Protein AF-A0A1M3LMG7-F1 (afdb_monomer)

Foldseek 3Di:
DLLLLLLLLVLCVVLQFFDPLLSVLSNVQSVQVVVVPPDQKDWDFADPVSWGKTDWFADPVRFTKIKTKGWTWIAHNVDDQAQRTPWTWIKIFIAGPVRHTDWMKIWTAFDDDDPDTHWFFRTWIWIFDDDVPPNVPGDPDDIDTHHDFGFDPLVVSLVCCVPGVVPSNVVLVPDPSSVVSVVVRCCSTVVNVVVQQVVQVVDPPDHSRVSRTSRNSVPTD

pLDDT: mean 93.98, std 6.61, range [48.94, 98.81]

Structure (mmCIF, N/CA/C/O backbone):
data_AF-A0A1M3LMG7-F1
#
_entry.id   AF-A0A1M3LMG7-F1
#
loop_
_atom_site.group_PDB
_atom_site.id
_atom_site.type_symbol
_atom_site.label_atom_id
_atom_site.label_alt_id
_atom_site.label_comp_id
_atom_site.label_asym_id
_atom_site.label_entity_id
_atom_site.label_seq_id
_atom_site.pdbx_PDB_ins_code
_atom_site.Cartn_x
_atom_site.Cartn_y
_atom_site.Cartn_z
_atom_site.occupancy
_atom_site.B_iso_or_equiv
_atom_site.auth_seq_id
_atom_site.auth_comp_id
_atom_site.auth_asym_id
_atom_site.auth_atom_id
_atom_site.pdbx_PDB_model_num
ATOM 1 N N . MET A 1 1 ? -12.300 -9.176 -3.317 1.00 94.94 1 MET A N 1
ATOM 2 C CA . MET A 1 1 ? -10.912 -8.677 -3.362 1.00 94.94 1 MET A CA 1
ATOM 3 C C . MET A 1 1 ? -10.186 -9.084 -4.645 1.00 94.94 1 MET A C 1
ATOM 5 O O . MET A 1 1 ? -9.777 -8.190 -5.365 1.00 94.94 1 MET A O 1
ATOM 9 N N . ALA A 1 2 ? -10.124 -10.374 -5.015 1.00 97.44 2 ALA A N 1
ATOM 10 C CA . ALA A 1 2 ? -9.487 -10.851 -6.260 1.00 97.44 2 ALA A CA 1
ATOM 11 C C . ALA A 1 2 ? -9.763 -9.987 -7.510 1.00 97.44 2 ALA A C 1
ATOM 13 O O . ALA A 1 2 ? -8.839 -9.555 -8.190 1.00 97.44 2 ALA A O 1
ATOM 14 N N . ASN A 1 3 ? -11.036 -9.678 -7.791 1.00 98.12 3 ASN A N 1
ATOM 15 C CA . ASN A 1 3 ? -11.397 -8.838 -8.937 1.00 98.12 3 ASN A CA 1
ATOM 16 C C . ASN A 1 3 ? -10.818 -7.414 -8.861 1.00 98.12 3 ASN A C 1
ATOM 18 O O . ASN A 1 3 ? -10.383 -6.890 -9.878 1.00 98.12 3 ASN A O 1
ATOM 22 N N . ALA A 1 4 ? -10.779 -6.804 -7.673 1.00 98.44 4 ALA A N 1
ATOM 23 C CA . ALA A 1 4 ? -10.200 -5.473 -7.494 1.00 98.44 4 ALA A CA 1
ATOM 24 C C . ALA A 1 4 ? -8.697 -5.478 -7.809 1.00 98.44 4 ALA A C 1
ATOM 26 O O . ALA A 1 4 ? -8.240 -4.628 -8.566 1.00 98.44 4 ALA A O 1
ATOM 27 N N . ILE A 1 5 ? -7.962 -6.499 -7.347 1.00 98.56 5 ILE A N 1
ATOM 28 C CA . ILE A 1 5 ? -6.540 -6.684 -7.684 1.00 98.56 5 ILE A CA 1
ATOM 29 C C . ILE A 1 5 ? -6.350 -6.842 -9.200 1.00 98.56 5 ILE A C 1
ATOM 31 O O . ILE A 1 5 ? -5.447 -6.238 -9.773 1.00 98.56 5 ILE A O 1
ATOM 35 N N . ARG A 1 6 ? -7.213 -7.602 -9.892 1.00 98.75 6 ARG A N 1
ATOM 36 C CA . ARG A 1 6 ? -7.136 -7.739 -11.363 1.00 98.75 6 ARG A CA 1
ATOM 37 C C . ARG A 1 6 ? -7.383 -6.434 -12.102 1.00 98.75 6 ARG A C 1
ATOM 39 O O . ARG A 1 6 ? -6.692 -6.150 -13.072 1.00 98.75 6 ARG A O 1
ATOM 46 N N . VAL A 1 7 ? -8.376 -5.665 -11.663 1.00 98.81 7 VAL A N 1
ATOM 47 C CA . VAL A 1 7 ? -8.674 -4.360 -12.259 1.00 98.81 7 VAL A CA 1
ATOM 48 C C . VAL A 1 7 ? -7.478 -3.432 -12.078 1.00 98.81 7 VAL A C 1
ATOM 50 O O . VAL A 1 7 ? -6.979 -2.902 -13.062 1.00 98.81 7 VAL A O 1
ATOM 53 N N . VAL A 1 8 ? -6.972 -3.301 -10.851 1.00 98.75 8 VAL A N 1
ATOM 54 C CA . VAL A 1 8 ? -5.836 -2.426 -10.529 1.00 98.75 8 VAL A CA 1
ATOM 55 C C . VAL A 1 8 ? -4.582 -2.859 -11.278 1.00 98.75 8 VAL A C 1
ATOM 57 O O . VAL A 1 8 ? -3.997 -2.045 -11.978 1.00 98.75 8 VAL A O 1
ATOM 60 N N . SER A 1 9 ? -4.208 -4.139 -11.226 1.00 98.69 9 SER A N 1
ATOM 61 C CA . SER A 1 9 ? -3.033 -4.656 -11.947 1.00 98.69 9 SER A CA 1
ATOM 62 C C . SER A 1 9 ? -3.110 -4.403 -13.451 1.00 98.69 9 SER A C 1
ATOM 64 O O . SER A 1 9 ? -2.133 -3.941 -14.034 1.00 98.69 9 SER A O 1
ATOM 66 N N . ARG A 1 10 ? -4.271 -4.629 -14.080 1.00 98.81 10 ARG A N 1
ATOM 67 C CA . ARG A 1 10 ? -4.463 -4.323 -15.502 1.00 98.81 10 ARG A CA 1
ATOM 68 C C . ARG A 1 10 ? -4.327 -2.832 -15.781 1.00 98.81 10 ARG A C 1
ATOM 70 O O . ARG A 1 10 ? -3.608 -2.469 -16.695 1.00 98.81 10 ARG A O 1
ATOM 77 N N . LYS A 1 11 ? -4.962 -1.972 -14.981 1.00 98.75 11 LYS A N 1
ATOM 78 C CA . LYS A 1 11 ? -4.879 -0.514 -15.155 1.00 98.75 11 LYS A CA 1
ATOM 79 C C . LYS A 1 11 ? -3.456 0.011 -14.981 1.00 98.75 11 LYS A C 1
ATOM 81 O O . LYS A 1 11 ? -3.035 0.863 -15.753 1.00 98.75 11 LYS A O 1
ATOM 86 N N . LEU A 1 12 ? -2.714 -0.516 -14.009 1.00 98.81 12 LEU A N 1
ATOM 87 C CA . LEU A 1 12 ? -1.303 -0.189 -13.818 1.00 98.81 12 LEU A CA 1
ATOM 88 C C . LEU A 1 12 ? -0.459 -0.632 -15.021 1.00 98.81 12 LEU A C 1
ATOM 90 O O . LEU A 1 12 ? 0.397 0.130 -15.454 1.00 98.81 12 LEU A O 1
ATOM 94 N N . LEU A 1 13 ? -0.698 -1.826 -15.575 1.00 98.75 13 LEU A N 1
ATOM 95 C CA . LEU A 1 13 ? 0.009 -2.305 -16.768 1.00 98.75 13 LEU A CA 1
ATOM 96 C C . LEU A 1 13 ? -0.347 -1.476 -18.014 1.00 98.75 13 LEU A C 1
ATOM 98 O O . LEU A 1 13 ? 0.549 -1.047 -18.732 1.00 98.75 13 LEU A O 1
ATOM 102 N N . ASP A 1 14 ? -1.635 -1.206 -18.244 1.00 98.56 14 ASP A N 1
ATOM 103 C CA . ASP A 1 14 ? -2.134 -0.427 -19.388 1.00 98.56 14 ASP A CA 1
ATOM 104 C C . ASP A 1 14 ? -1.577 1.010 -19.393 1.00 98.56 14 ASP A C 1
ATOM 106 O O . ASP A 1 14 ? -1.401 1.608 -20.453 1.00 98.56 14 ASP A O 1
ATOM 110 N N . LYS A 1 15 ? -1.306 1.571 -18.206 1.00 98.50 15 LYS A N 1
ATOM 111 C CA . LYS A 1 15 ? -0.673 2.886 -18.012 1.00 98.50 15 LYS A CA 1
ATOM 112 C C . LYS A 1 15 ? 0.855 2.835 -17.945 1.00 98.50 15 LYS A C 1
ATOM 114 O O . LYS A 1 15 ? 1.468 3.860 -17.669 1.00 98.50 15 LYS A O 1
ATOM 119 N N . ASP A 1 16 ? 1.451 1.668 -18.178 1.00 98.44 16 ASP A N 1
ATOM 120 C CA . ASP A 1 16 ? 2.890 1.424 -18.082 1.00 98.44 16 ASP A CA 1
ATOM 121 C C . ASP A 1 16 ? 3.491 1.868 -16.735 1.00 98.44 16 ASP A C 1
ATOM 123 O O . ASP A 1 16 ? 4.527 2.516 -16.679 1.00 98.44 16 ASP A O 1
ATOM 127 N N . LEU A 1 17 ? 2.821 1.552 -15.621 1.00 98.69 17 LEU A N 1
ATOM 128 C CA . LEU A 1 17 ? 3.277 1.888 -14.261 1.00 98.69 17 LEU A CA 1
ATOM 129 C C . LEU A 1 17 ? 3.951 0.719 -13.547 1.00 98.69 17 LEU A C 1
ATOM 131 O O . LEU A 1 17 ? 4.706 0.927 -12.600 1.00 98.69 17 LEU A O 1
ATOM 135 N N . ILE A 1 18 ? 3.694 -0.508 -13.994 1.00 98.75 18 ILE A N 1
ATOM 136 C CA . ILE A 1 18 ? 4.314 -1.727 -13.470 1.00 98.75 18 ILE A CA 1
ATOM 137 C C . ILE A 1 18 ? 4.963 -2.531 -14.585 1.00 98.75 18 ILE A C 1
ATOM 139 O O . ILE A 1 18 ? 4.592 -2.415 -15.753 1.00 98.75 18 ILE A O 1
ATOM 143 N N . SER A 1 19 ? 5.945 -3.354 -14.223 1.00 98.50 19 SER A N 1
ATOM 144 C CA . SER A 1 19 ? 6.542 -4.295 -15.163 1.00 98.50 19 SER A CA 1
ATOM 145 C C . SER A 1 19 ? 5.606 -5.477 -15.448 1.00 98.50 19 SER A C 1
ATOM 147 O O . SER A 1 19 ? 4.627 -5.714 -14.732 1.00 98.50 19 SER A O 1
ATOM 149 N N . GLN A 1 20 ? 5.923 -6.256 -16.485 1.00 98.38 20 GLN A N 1
ATOM 150 C CA . GLN A 1 20 ? 5.182 -7.481 -16.787 1.00 98.38 20 GLN A CA 1
ATOM 151 C C . GLN A 1 20 ? 5.277 -8.487 -15.631 1.00 98.38 20 GLN A C 1
ATOM 153 O O . GLN A 1 20 ? 4.293 -9.157 -15.321 1.00 98.38 20 GLN A O 1
ATOM 158 N N . GLU A 1 21 ? 6.434 -8.569 -14.970 1.00 98.06 21 GLU A N 1
ATOM 159 C CA . GLU A 1 21 ? 6.628 -9.391 -13.774 1.00 98.06 21 GLU A CA 1
ATOM 160 C C . GLU A 1 21 ? 5.711 -8.923 -12.639 1.00 98.06 21 GLU A C 1
ATOM 162 O O . GLU A 1 21 ? 4.936 -9.727 -12.128 1.00 98.06 21 GLU A O 1
ATOM 167 N N . GLY A 1 22 ? 5.694 -7.619 -12.329 1.00 98.38 22 GLY A N 1
ATOM 168 C CA . GLY A 1 22 ? 4.820 -7.068 -11.289 1.00 98.38 22 GLY A CA 1
ATOM 169 C C . GLY A 1 22 ? 3.329 -7.300 -11.566 1.00 98.38 22 GLY A C 1
ATOM 170 O O . GLY A 1 22 ? 2.561 -7.610 -10.652 1.00 98.38 22 GLY A O 1
ATOM 171 N N . TYR A 1 23 ? 2.909 -7.225 -12.832 1.00 98.69 23 TYR A N 1
ATOM 172 C CA . TYR A 1 23 ? 1.552 -7.595 -13.241 1.00 98.69 23 TYR A CA 1
ATOM 173 C C . TYR A 1 23 ? 1.255 -9.080 -12.991 1.00 98.69 23 TYR A C 1
ATOM 175 O O . TYR A 1 23 ? 0.207 -9.418 -12.434 1.00 98.69 23 TYR A O 1
ATOM 183 N N . CYS A 1 24 ? 2.174 -9.971 -13.371 1.00 98.56 24 CYS A N 1
ATOM 184 C CA . CYS A 1 24 ? 2.038 -11.411 -13.160 1.00 98.56 24 CYS A CA 1
ATOM 185 C C . CYS A 1 24 ? 1.946 -11.774 -11.670 1.00 98.56 24 CYS A C 1
ATOM 187 O O . CYS A 1 24 ? 1.082 -12.578 -11.312 1.00 98.56 24 CYS A O 1
ATOM 189 N N . THR A 1 25 ? 2.751 -11.148 -10.806 1.00 98.62 25 THR A N 1
ATOM 190 C CA . THR A 1 25 ? 2.669 -11.287 -9.343 1.00 98.62 25 THR A CA 1
ATOM 191 C C . THR A 1 25 ? 1.262 -10.959 -8.841 1.00 98.62 25 THR A C 1
ATOM 193 O O . THR A 1 25 ? 0.610 -11.792 -8.207 1.00 98.62 25 THR A O 1
ATOM 196 N N . LEU A 1 26 ? 0.727 -9.782 -9.193 1.00 98.56 26 LEU A N 1
ATOM 197 C CA . LEU A 1 26 ? -0.618 -9.369 -8.774 1.00 98.56 26 LEU A CA 1
ATOM 198 C C . LEU A 1 26 ? -1.710 -10.316 -9.294 1.00 98.56 26 LEU A C 1
ATOM 200 O O . LEU A 1 26 ? -2.659 -10.638 -8.573 1.00 98.56 26 LEU A O 1
ATOM 204 N N . LEU A 1 27 ? -1.592 -10.792 -10.538 1.00 98.44 27 LEU A N 1
ATOM 205 C CA . LEU A 1 27 ? -2.535 -11.762 -11.094 1.00 98.44 27 LEU A CA 1
ATOM 206 C C . LEU A 1 27 ? -2.487 -13.109 -10.376 1.00 98.44 27 LEU A C 1
ATOM 208 O O . LEU A 1 27 ? -3.540 -13.727 -10.191 1.00 98.44 27 LEU A O 1
ATOM 212 N N . ARG A 1 28 ? -1.297 -13.573 -9.986 1.00 98.25 28 ARG A N 1
ATOM 213 C CA . ARG A 1 28 ? -1.127 -14.819 -9.238 1.00 98.25 28 ARG A CA 1
ATOM 214 C C . ARG A 1 28 ? -1.829 -14.728 -7.888 1.00 98.25 28 ARG A C 1
ATOM 216 O O . ARG A 1 28 ? -2.627 -15.609 -7.566 1.00 98.25 28 ARG A O 1
ATOM 223 N N . GLU A 1 29 ? -1.626 -13.630 -7.167 1.00 98.00 29 GLU A N 1
ATOM 224 C CA . GLU A 1 29 ? -2.297 -13.363 -5.894 1.00 98.00 29 GLU A CA 1
ATOM 225 C C . GLU A 1 29 ? -3.821 -13.258 -6.060 1.00 98.00 29 GLU A C 1
ATOM 227 O O . GLU A 1 29 ? -4.586 -13.890 -5.326 1.00 98.00 29 GLU A O 1
ATOM 232 N N . ALA A 1 30 ? -4.298 -12.566 -7.099 1.00 98.19 30 ALA A N 1
ATOM 233 C CA . ALA A 1 30 ? -5.723 -12.535 -7.424 1.00 98.19 30 ALA A CA 1
ATOM 234 C C . ALA A 1 30 ? -6.288 -13.933 -7.745 1.00 98.19 30 ALA A C 1
ATOM 236 O O . ALA A 1 30 ? -7.411 -14.258 -7.354 1.00 98.19 30 ALA A O 1
ATOM 237 N N . GLY A 1 31 ? -5.521 -14.771 -8.449 1.00 97.94 31 GLY A N 1
ATOM 238 C CA . GLY A 1 31 ? -5.870 -16.160 -8.743 1.00 97.94 31 GLY A CA 1
ATOM 239 C C . GLY A 1 31 ? -5.929 -17.035 -7.491 1.00 97.94 31 GLY A C 1
ATOM 240 O O . GLY A 1 31 ? -6.848 -17.843 -7.362 1.00 97.94 31 GLY A O 1
ATOM 241 N N . SER A 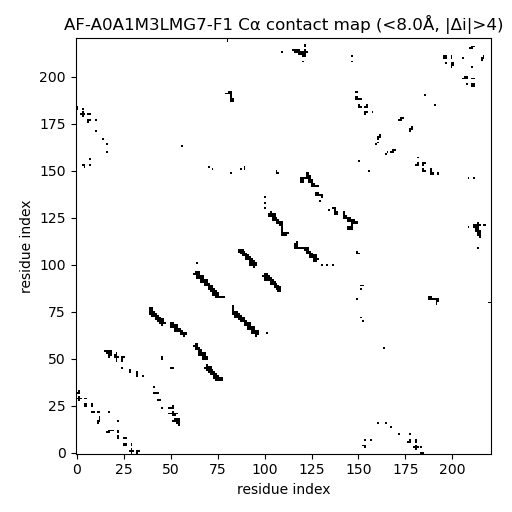1 32 ? -4.998 -16.848 -6.553 1.00 96.44 32 SER A N 1
ATOM 242 C CA . SER A 1 32 ? -5.000 -17.513 -5.245 1.00 96.44 32 SER A CA 1
ATOM 243 C C . SER A 1 32 ? -6.265 -17.177 -4.450 1.00 96.44 32 SER A C 1
ATOM 245 O O . SER A 1 32 ? -6.956 -18.078 -3.973 1.00 96.44 32 SER A O 1
ATOM 247 N N . LEU A 1 33 ? -6.642 -15.894 -4.401 1.00 96.44 33 LEU A N 1
ATOM 248 C CA . LEU A 1 33 ? -7.866 -15.446 -3.732 1.00 96.44 33 LEU A CA 1
ATOM 249 C C . LEU A 1 33 ? -9.146 -16.003 -4.367 1.00 96.44 33 LEU A C 1
ATOM 251 O O . LEU A 1 33 ? -10.097 -16.312 -3.654 1.00 96.44 33 LEU A O 1
ATOM 255 N N . ASP A 1 34 ? -9.202 -16.141 -5.692 1.00 96.50 34 ASP A N 1
ATOM 256 C CA . ASP A 1 34 ? -10.390 -16.685 -6.363 1.00 96.50 34 ASP A CA 1
ATOM 257 C C . ASP A 1 34 ? -10.629 -18.165 -6.049 1.00 96.50 34 ASP A C 1
ATOM 259 O O . ASP A 1 34 ? -11.783 -18.586 -5.960 1.00 96.50 34 ASP A O 1
ATOM 263 N N . LYS A 1 35 ? -9.563 -18.945 -5.824 1.00 94.81 35 LYS A N 1
ATOM 264 C CA . LYS A 1 35 ? -9.677 -20.345 -5.372 1.00 94.81 35 LYS A CA 1
ATOM 265 C C . LYS A 1 35 ? -10.323 -20.463 -3.989 1.00 94.81 35 LYS A C 1
ATOM 267 O O . LYS A 1 35 ? -10.822 -21.528 -3.654 1.00 94.81 35 LYS A O 1
ATOM 272 N N . ARG A 1 36 ? -10.333 -19.369 -3.223 1.00 93.31 36 ARG A N 1
ATOM 273 C CA . ARG A 1 36 ? -10.903 -19.242 -1.874 1.00 93.31 36 ARG A CA 1
ATOM 274 C C . ARG A 1 36 ? -12.164 -18.377 -1.857 1.00 93.31 36 ARG A C 1
ATOM 276 O O . ARG A 1 36 ? -12.504 -17.744 -0.857 1.00 93.31 36 ARG A O 1
ATOM 283 N N . ARG A 1 37 ? -12.857 -18.269 -2.996 1.00 90.75 37 ARG A N 1
ATOM 284 C CA . ARG A 1 37 ? -14.067 -17.448 -3.113 1.00 90.75 37 ARG A CA 1
ATOM 285 C C . ARG A 1 37 ? -15.121 -17.911 -2.102 1.00 90.75 37 ARG A C 1
ATOM 287 O O . ARG A 1 37 ? -15.548 -19.057 -2.126 1.00 90.75 37 ARG A O 1
ATOM 294 N N . GLY A 1 38 ? -15.591 -16.973 -1.282 1.00 89.44 38 GLY A N 1
ATOM 295 C CA . GLY A 1 38 ? -16.608 -17.217 -0.256 1.00 89.44 38 GLY A CA 1
ATOM 296 C C . GLY A 1 38 ? -16.034 -17.463 1.139 1.00 89.44 38 GLY A C 1
ATOM 297 O O . GLY A 1 38 ? -16.786 -17.404 2.107 1.00 89.44 38 GLY A O 1
ATOM 298 N N . GLU A 1 39 ? -14.721 -17.668 1.268 1.00 93.06 39 GLU A N 1
ATOM 299 C CA . GLU A 1 39 ? -14.072 -17.739 2.575 1.00 93.06 39 GLU A CA 1
ATOM 300 C C . GLU A 1 39 ? -14.056 -16.360 3.251 1.00 93.06 39 GLU A C 1
ATOM 302 O O . GLU A 1 39 ? -13.761 -15.336 2.630 1.00 93.06 39 GLU A O 1
ATOM 307 N N . THR A 1 40 ? -14.343 -16.334 4.553 1.00 91.50 40 THR A N 1
ATOM 308 C CA . THR A 1 40 ? -14.261 -15.124 5.392 1.00 91.50 40 THR A CA 1
ATOM 309 C C . THR A 1 40 ? -12.833 -14.793 5.816 1.00 91.50 40 THR A C 1
ATOM 311 O O . THR A 1 40 ? -12.590 -13.732 6.394 1.00 91.50 40 THR A O 1
ATOM 314 N N . THR A 1 41 ? -11.894 -15.701 5.556 1.00 95.00 41 THR A N 1
ATOM 315 C CA . THR A 1 41 ? -10.482 -15.565 5.894 1.00 95.00 41 THR A CA 1
ATOM 316 C C . THR A 1 41 ? -9.650 -15.771 4.644 1.00 95.00 41 THR A C 1
ATOM 318 O O . THR A 1 41 ? -9.851 -16.729 3.908 1.00 95.00 41 THR A O 1
ATOM 321 N N . TRP A 1 42 ? -8.698 -14.882 4.399 1.00 95.69 42 TRP A N 1
ATOM 322 C CA . TRP A 1 42 ? -7.795 -14.990 3.257 1.00 95.69 42 TRP A CA 1
ATOM 323 C C . TRP A 1 42 ? -6.453 -14.339 3.568 1.00 95.69 42 TRP A C 1
ATOM 325 O O . TRP A 1 42 ? -6.323 -13.577 4.524 1.00 95.69 42 TRP A O 1
ATOM 335 N N . HIS A 1 43 ? -5.435 -14.665 2.779 1.00 96.94 43 HIS A N 1
ATOM 336 C CA . HIS A 1 43 ? -4.113 -14.067 2.913 1.00 96.94 43 HIS A CA 1
ATOM 337 C C . HIS A 1 43 ? -3.490 -13.791 1.550 1.00 96.94 43 HIS A C 1
ATOM 339 O O . HIS A 1 43 ? -3.873 -14.419 0.564 1.00 96.94 43 HIS A O 1
ATOM 345 N N . LEU A 1 44 ? -2.544 -12.859 1.538 1.00 97.06 44 LEU A N 1
ATOM 346 C CA . LEU A 1 44 ? -1.692 -12.498 0.410 1.00 97.06 44 LEU A CA 1
ATOM 347 C C . LEU A 1 44 ? -0.246 -12.480 0.890 1.00 97.06 44 LEU A C 1
ATOM 349 O O . LEU A 1 44 ? 0.018 -11.962 1.979 1.00 97.06 44 LEU A O 1
ATOM 353 N N . GLU A 1 45 ? 0.663 -13.017 0.085 1.00 97.50 45 GLU A N 1
ATOM 354 C CA . GLU A 1 45 ? 2.091 -13.030 0.391 1.00 97.50 45 GLU A CA 1
ATOM 355 C C . GLU A 1 45 ? 2.896 -12.724 -0.873 1.00 97.50 45 GLU A C 1
ATOM 357 O O . GLU A 1 45 ? 2.790 -13.408 -1.886 1.00 97.50 45 GLU A O 1
ATOM 362 N N . ILE A 1 46 ? 3.661 -11.640 -0.807 1.00 98.00 46 ILE A N 1
ATOM 363 C CA . ILE A 1 46 ? 4.531 -11.130 -1.859 1.00 98.00 46 ILE A CA 1
ATOM 364 C C . ILE A 1 46 ? 5.850 -10.789 -1.176 1.00 98.00 46 ILE A C 1
ATOM 366 O O . ILE A 1 46 ? 5.949 -9.791 -0.452 1.00 98.00 46 ILE A O 1
ATOM 370 N N . ASP A 1 47 ? 6.836 -11.658 -1.369 1.00 96.31 47 ASP A N 1
ATOM 371 C CA . ASP A 1 47 ? 8.190 -11.486 -0.856 1.00 96.31 47 ASP A CA 1
ATOM 372 C C . ASP A 1 47 ? 9.068 -10.676 -1.828 1.00 96.31 47 ASP A C 1
ATOM 374 O O . ASP A 1 47 ? 8.595 -10.114 -2.814 1.00 96.31 47 ASP A O 1
ATOM 378 N N . ARG A 1 48 ? 10.361 -10.551 -1.510 1.00 94.62 48 ARG A N 1
ATOM 379 C CA . ARG A 1 48 ? 11.310 -9.752 -2.304 1.00 94.62 48 ARG A CA 1
ATOM 380 C C . ARG A 1 48 ? 11.692 -10.382 -3.632 1.00 94.62 48 ARG A C 1
ATOM 382 O O . ARG A 1 48 ? 12.070 -9.645 -4.546 1.00 94.62 48 ARG A O 1
ATOM 389 N N . ASP A 1 49 ? 11.646 -11.704 -3.716 1.00 94.81 49 ASP A N 1
ATOM 390 C CA . ASP A 1 49 ? 12.033 -12.429 -4.921 1.00 94.81 49 ASP A CA 1
ATOM 391 C C . ASP A 1 49 ? 10.927 -12.343 -5.976 1.00 94.81 49 ASP A C 1
ATOM 393 O O . ASP A 1 49 ? 11.214 -12.394 -7.171 1.00 94.81 49 ASP A O 1
ATOM 397 N N . ASP A 1 50 ? 9.689 -12.107 -5.538 1.00 96.38 50 ASP A N 1
ATOM 398 C CA . ASP A 1 50 ? 8.523 -11.919 -6.398 1.00 96.38 50 ASP A CA 1
ATOM 399 C C . ASP A 1 50 ? 7.784 -10.593 -6.146 1.00 96.38 50 ASP A C 1
ATOM 401 O O . ASP A 1 50 ? 6.564 -10.506 -6.246 1.00 96.38 50 ASP A O 1
ATOM 405 N N . ALA A 1 51 ? 8.521 -9.543 -5.790 1.00 97.81 51 ALA A N 1
ATOM 406 C CA . ALA A 1 51 ? 7.956 -8.234 -5.482 1.00 97.81 51 ALA A CA 1
ATOM 407 C C . ALA A 1 51 ? 7.197 -7.618 -6.669 1.00 97.81 51 ALA A C 1
ATOM 409 O O . ALA A 1 51 ? 7.611 -7.732 -7.827 1.00 97.81 51 ALA A O 1
ATOM 410 N N . VAL A 1 52 ? 6.144 -6.841 -6.387 1.00 98.62 52 VAL A N 1
ATOM 411 C CA . VAL A 1 52 ? 5.466 -6.060 -7.433 1.00 98.62 52 VAL A CA 1
ATOM 412 C C . VAL A 1 52 ? 6.371 -4.900 -7.830 1.00 98.62 52 VAL A C 1
ATOM 414 O O . VAL A 1 52 ? 6.448 -3.880 -7.140 1.00 98.62 52 VAL A O 1
ATOM 417 N N . ARG A 1 53 ? 7.076 -5.080 -8.946 1.00 98.50 53 ARG A N 1
ATOM 418 C CA . ARG A 1 53 ? 7.992 -4.094 -9.512 1.00 98.50 53 ARG A CA 1
ATOM 419 C C . ARG A 1 53 ? 7.232 -3.029 -10.300 1.00 98.50 53 ARG A C 1
ATOM 421 O O . ARG A 1 53 ? 6.590 -3.328 -11.312 1.00 98.50 53 ARG A O 1
ATOM 428 N N . PHE A 1 54 ? 7.358 -1.781 -9.867 1.00 98.75 54 PHE A N 1
ATOM 429 C CA . PHE A 1 54 ? 6.880 -0.626 -10.618 1.00 98.75 54 PHE A CA 1
ATOM 430 C C . PHE A 1 54 ? 7.909 -0.177 -11.667 1.00 98.75 54 PHE A C 1
ATOM 432 O O . PHE A 1 54 ? 9.051 -0.644 -11.678 1.00 98.75 54 PHE A O 1
ATOM 439 N N . ARG A 1 55 ? 7.511 0.702 -12.592 1.00 98.44 55 ARG A N 1
ATOM 440 C CA . ARG A 1 55 ? 8.452 1.318 -13.535 1.00 98.44 55 ARG A CA 1
ATOM 441 C C . ARG A 1 55 ? 9.437 2.223 -12.814 1.00 98.44 55 ARG A C 1
ATOM 443 O O . ARG A 1 55 ? 9.135 2.798 -11.776 1.00 98.44 55 ARG A O 1
ATOM 450 N N . GLU A 1 56 ? 10.624 2.344 -13.383 1.00 98.38 56 GLU A N 1
ATOM 451 C CA . GLU A 1 56 ? 11.634 3.251 -12.862 1.00 98.38 56 GLU A CA 1
ATOM 452 C C . GLU A 1 56 ? 11.121 4.696 -12.865 1.00 98.38 56 GLU A C 1
ATOM 454 O O . GLU A 1 56 ? 10.439 5.134 -13.793 1.00 98.38 56 GLU A O 1
ATOM 459 N N . ILE A 1 57 ? 11.446 5.416 -11.799 1.00 98.00 57 ILE A N 1
ATOM 460 C CA . ILE A 1 57 ? 11.243 6.853 -11.660 1.00 98.00 57 ILE A CA 1
ATOM 461 C C . ILE A 1 57 ? 12.592 7.525 -11.429 1.00 98.00 57 ILE A C 1
ATOM 463 O O . ILE A 1 57 ? 13.613 6.869 -11.223 1.00 98.00 57 ILE A O 1
ATOM 467 N N . THR A 1 58 ? 12.590 8.848 -11.416 1.00 97.38 58 THR A N 1
ATOM 468 C CA . THR A 1 58 ? 13.781 9.644 -11.142 1.00 97.38 58 THR A CA 1
ATOM 469 C C . THR A 1 58 ? 13.609 10.384 -9.821 1.00 97.38 58 THR A C 1
ATOM 471 O O . THR A 1 58 ? 12.552 10.966 -9.577 1.00 97.38 58 THR A O 1
ATOM 474 N N . ASP A 1 59 ? 14.626 10.351 -8.961 1.00 95.12 59 ASP A N 1
ATOM 475 C CA . ASP A 1 59 ? 14.646 11.148 -7.735 1.00 95.12 59 ASP A CA 1
ATOM 476 C C . ASP A 1 59 ? 14.940 12.637 -8.011 1.00 95.12 59 ASP A C 1
ATOM 478 O O . ASP A 1 59 ? 15.184 13.056 -9.145 1.00 95.12 59 ASP A O 1
ATOM 482 N N . GLU A 1 60 ? 14.944 13.459 -6.960 1.00 93.81 60 GLU A N 1
ATOM 483 C CA . GLU A 1 60 ? 15.212 14.903 -7.061 1.00 93.81 60 GLU A CA 1
ATOM 484 C C . GLU A 1 60 ? 16.607 15.241 -7.620 1.00 93.81 60 GLU A C 1
ATOM 486 O O . GLU A 1 60 ? 16.832 16.358 -8.084 1.00 93.81 60 GLU A O 1
ATOM 491 N N . LEU A 1 61 ? 17.547 14.290 -7.592 1.00 95.81 61 LEU A N 1
ATOM 492 C CA . LEU A 1 61 ? 18.911 14.445 -8.097 1.00 95.81 61 LEU A CA 1
ATOM 493 C C . LEU A 1 61 ? 19.089 13.882 -9.511 1.00 95.81 61 LEU A C 1
ATOM 495 O O . LEU A 1 61 ? 20.218 13.804 -9.998 1.00 95.81 61 LEU A O 1
ATOM 499 N N . GLY A 1 62 ? 18.009 13.483 -10.184 1.00 96.38 62 GLY A N 1
ATOM 500 C CA . GLY A 1 62 ? 18.103 12.911 -11.522 1.00 96.38 62 GLY A CA 1
ATOM 501 C C . GLY A 1 62 ? 18.511 11.434 -11.531 1.00 96.38 62 GLY A C 1
ATOM 502 O O . GLY A 1 62 ? 18.820 10.908 -12.599 1.00 96.38 62 GLY A O 1
ATOM 503 N N . ARG A 1 63 ? 18.549 10.757 -10.375 1.00 97.00 63 ARG A N 1
ATOM 504 C CA . ARG A 1 63 ? 18.998 9.364 -10.280 1.00 97.00 63 ARG A CA 1
ATOM 505 C C . ARG A 1 63 ? 17.823 8.395 -10.435 1.00 97.00 63 ARG A C 1
ATOM 507 O O . ARG A 1 63 ? 16.770 8.623 -9.837 1.00 97.00 63 ARG A O 1
ATOM 514 N N . PRO A 1 64 ? 17.998 7.307 -11.192 1.00 97.94 64 PRO A N 1
ATOM 515 C CA . PRO A 1 64 ? 16.992 6.263 -11.344 1.00 97.94 64 PRO A CA 1
ATOM 516 C C . PRO A 1 64 ? 16.739 5.498 -10.039 1.00 97.94 64 PRO A C 1
ATOM 518 O O . PRO A 1 64 ? 17.666 5.061 -9.352 1.00 97.94 64 PRO A O 1
ATOM 521 N N . VAL A 1 65 ? 15.460 5.319 -9.712 1.00 98.19 65 VAL A N 1
ATOM 522 C CA . VAL A 1 65 ? 14.976 4.583 -8.541 1.00 98.19 65 VAL A CA 1
ATOM 523 C C . VAL A 1 65 ? 13.747 3.769 -8.937 1.00 98.19 65 VAL A C 1
ATOM 525 O O . VAL A 1 65 ? 12.856 4.256 -9.624 1.00 98.19 65 VAL A O 1
ATOM 528 N N . THR A 1 66 ? 13.668 2.519 -8.493 1.00 98.50 66 THR A N 1
ATOM 529 C CA . THR A 1 66 ? 12.538 1.626 -8.767 1.00 98.50 66 THR A CA 1
ATOM 530 C C . THR A 1 66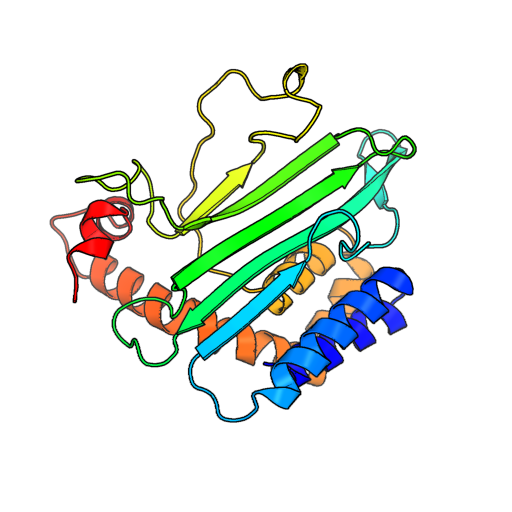 ? 11.772 1.310 -7.477 1.00 98.50 66 THR A C 1
ATOM 532 O O . THR A 1 66 ? 12.386 0.807 -6.529 1.00 98.50 66 THR A O 1
ATOM 535 N N . PRO A 1 67 ? 10.446 1.548 -7.431 1.00 98.38 67 PRO A N 1
ATOM 536 C CA . PRO A 1 67 ? 9.588 1.081 -6.346 1.00 98.38 67 PRO A CA 1
ATOM 537 C C . PRO A 1 67 ? 9.282 -0.421 -6.439 1.00 98.38 67 PRO A C 1
ATOM 539 O O . PRO A 1 67 ? 8.912 -0.936 -7.498 1.00 98.38 67 PRO A O 1
ATOM 542 N N . TYR A 1 68 ? 9.355 -1.105 -5.301 1.00 98.38 68 TYR A N 1
ATOM 543 C CA . TYR A 1 68 ? 8.968 -2.503 -5.124 1.00 98.38 68 TYR A CA 1
ATOM 544 C C . TYR A 1 68 ? 7.956 -2.616 -3.992 1.00 98.38 68 TYR A C 1
ATOM 546 O O . TYR A 1 68 ? 8.231 -2.193 -2.869 1.00 98.38 68 TYR A O 1
ATOM 554 N N . LEU A 1 69 ? 6.794 -3.198 -4.277 1.00 98.44 69 LEU A N 1
ATOM 555 C CA . LEU A 1 69 ? 5.758 -3.444 -3.281 1.00 98.44 69 LEU A CA 1
ATOM 556 C C . LEU A 1 69 ? 5.809 -4.896 -2.795 1.00 98.44 69 LEU A C 1
ATOM 558 O O . LEU A 1 69 ? 5.742 -5.837 -3.587 1.00 98.44 69 LEU A O 1
ATOM 562 N N . LEU A 1 70 ? 5.903 -5.037 -1.476 1.00 97.69 70 LEU A N 1
ATOM 563 C CA . LEU A 1 70 ? 5.927 -6.285 -0.721 1.00 97.69 70 LEU A CA 1
ATOM 564 C C . LEU A 1 70 ? 4.721 -6.331 0.209 1.00 97.69 70 LEU A C 1
ATOM 566 O O . LEU A 1 70 ? 4.318 -5.297 0.754 1.00 97.69 70 LEU A O 1
ATOM 570 N N . CYS A 1 71 ? 4.174 -7.518 0.457 1.00 97.50 71 CYS A N 1
ATOM 571 C CA . CYS A 1 71 ? 3.119 -7.643 1.453 1.00 97.50 71 CYS A CA 1
ATOM 572 C C . CYS A 1 71 ? 3.036 -9.029 2.083 1.00 97.50 71 CYS A C 1
ATOM 574 O O . CYS A 1 71 ? 3.237 -10.039 1.420 1.00 97.50 71 CYS A O 1
ATOM 576 N N . ALA A 1 72 ? 2.630 -9.072 3.344 1.00 97.50 72 ALA A N 1
ATOM 577 C CA . ALA A 1 72 ? 2.143 -10.262 4.012 1.00 97.50 72 ALA A CA 1
ATOM 578 C C . ALA A 1 72 ? 0.885 -9.892 4.807 1.00 97.50 72 ALA A C 1
ATOM 580 O O . ALA A 1 72 ? 0.939 -9.396 5.934 1.00 97.50 72 ALA A O 1
ATOM 581 N N . ILE A 1 73 ? -0.274 -10.113 4.193 1.00 97.44 73 ILE A N 1
ATOM 582 C CA . ILE A 1 73 ? -1.577 -9.699 4.717 1.00 97.44 73 ILE A CA 1
ATOM 583 C C . ILE A 1 73 ? -2.376 -10.947 5.062 1.00 97.44 73 ILE A C 1
ATOM 585 O O . ILE A 1 73 ? -2.476 -11.861 4.249 1.00 97.44 73 ILE A O 1
ATOM 589 N N . ARG A 1 74 ? -3.008 -10.972 6.236 1.00 96.88 74 ARG A N 1
ATOM 590 C CA . ARG A 1 74 ? -4.016 -11.973 6.601 1.00 96.88 74 ARG A CA 1
ATOM 591 C C . ARG A 1 74 ? -5.268 -11.266 7.091 1.00 96.88 74 ARG A C 1
ATOM 593 O O . ARG A 1 74 ? -5.224 -10.555 8.095 1.00 96.88 74 ARG A O 1
ATOM 600 N N . VAL A 1 75 ? -6.373 -11.502 6.395 1.00 95.25 75 VAL A N 1
ATOM 601 C CA . VAL A 1 75 ? -7.679 -10.917 6.683 1.00 95.25 75 VAL A CA 1
ATOM 602 C C . VAL A 1 75 ? -8.610 -11.944 7.312 1.00 95.25 75 VAL A C 1
ATOM 604 O O . VAL A 1 75 ? -8.678 -13.079 6.852 1.00 95.25 75 VAL A O 1
ATOM 607 N N . GLU A 1 76 ? -9.348 -11.522 8.337 1.00 93.69 76 GLU A N 1
ATOM 608 C CA . GLU A 1 76 ? -10.383 -12.268 9.055 1.00 93.69 76 GLU A CA 1
ATOM 609 C C . GLU A 1 76 ? -11.649 -11.402 9.164 1.00 93.69 76 GLU A C 1
ATOM 611 O O . GLU A 1 76 ? -11.809 -10.586 10.069 1.00 93.69 76 GLU A O 1
ATOM 616 N N . GLN A 1 77 ? -12.570 -11.556 8.210 1.00 85.44 77 GLN A N 1
ATOM 617 C CA . GLN A 1 77 ? -13.751 -10.690 8.069 1.00 85.44 77 GLN A CA 1
ATOM 618 C C . GLN A 1 77 ? -14.852 -10.950 9.106 1.00 85.44 77 GLN A C 1
ATOM 620 O O . GLN A 1 77 ? -15.792 -10.164 9.202 1.00 85.44 77 GLN A O 1
ATOM 625 N N . GLY A 1 78 ? -14.746 -12.030 9.884 1.00 80.94 78 GLY A N 1
ATOM 626 C CA . GLY A 1 78 ? -15.679 -12.330 10.975 1.00 80.94 78 GLY A CA 1
ATOM 627 C C . GLY A 1 78 ? -15.593 -11.349 12.149 1.00 80.94 78 GLY A C 1
ATOM 628 O O . GLY A 1 78 ? -16.410 -11.416 13.063 1.00 80.94 78 GLY A O 1
ATOM 629 N N . GLN A 1 79 ? -14.618 -10.437 12.140 1.00 73.56 79 GLN A N 1
ATOM 630 C CA . GLN A 1 79 ? -14.432 -9.456 13.193 1.00 73.56 79 GLN A CA 1
ATOM 631 C C . GLN A 1 79 ? -15.030 -8.091 12.833 1.00 73.56 79 GLN A C 1
ATOM 633 O O . GLN A 1 79 ? -14.690 -7.493 11.815 1.00 73.56 79 GLN A O 1
ATOM 638 N N . HIS A 1 80 ? -15.902 -7.574 13.702 1.00 72.44 80 HIS A N 1
ATOM 639 C CA . HIS A 1 80 ? -16.641 -6.324 13.463 1.00 72.44 80 HIS A CA 1
ATOM 640 C C . HIS A 1 80 ? -16.180 -5.135 14.322 1.00 72.44 80 HIS A C 1
ATOM 642 O O . HIS A 1 80 ? -16.584 -3.997 14.073 1.00 72.44 80 HIS A O 1
ATOM 648 N N . SER A 1 81 ? -15.361 -5.384 15.342 1.00 72.38 81 SER A N 1
ATOM 649 C CA . SER A 1 81 ? -14.913 -4.386 16.320 1.00 72.38 81 SER A CA 1
ATOM 650 C C . SER A 1 81 ? -13.577 -3.725 15.991 1.00 72.38 81 SER A C 1
ATOM 652 O O . SER A 1 81 ? -13.307 -2.613 16.444 1.00 72.38 81 SER A O 1
ATOM 654 N N . ARG A 1 82 ? -12.753 -4.367 15.160 1.00 80.38 82 ARG A N 1
ATOM 655 C CA . ARG A 1 82 ? -11.481 -3.823 14.670 1.00 80.38 82 ARG A CA 1
ATOM 656 C C . ARG A 1 82 ? -11.346 -4.074 13.164 1.00 80.38 82 ARG A C 1
ATOM 658 O O . ARG A 1 82 ? -12.087 -4.900 12.628 1.00 80.38 82 ARG A O 1
ATOM 665 N N . PRO A 1 83 ? -10.443 -3.358 12.469 1.00 83.69 83 PRO A N 1
ATOM 666 C CA . PRO A 1 83 ? -10.117 -3.662 11.080 1.00 83.69 83 PRO A CA 1
ATOM 667 C C . PRO A 1 83 ? -9.795 -5.153 10.917 1.00 83.69 83 PRO A C 1
ATOM 669 O O . PRO A 1 83 ? -9.182 -5.727 11.817 1.00 83.69 83 PRO A O 1
ATOM 672 N N . PRO A 1 84 ? -10.190 -5.798 9.810 1.00 91.88 84 PRO A N 1
ATOM 673 C CA . PRO A 1 84 ? -10.241 -7.254 9.721 1.00 91.88 84 PRO A CA 1
ATOM 674 C C . PRO A 1 84 ? -8.856 -7.876 9.492 1.00 91.88 84 PRO A C 1
ATOM 676 O O . PRO A 1 84 ? -8.748 -8.858 8.777 1.00 91.88 84 PRO A O 1
ATOM 679 N N . PHE A 1 85 ? -7.780 -7.304 10.031 1.00 94.31 85 PHE A N 1
ATOM 680 C CA . PHE A 1 85 ? -6.411 -7.762 9.825 1.00 94.31 85 PHE A CA 1
ATOM 681 C C . PHE A 1 85 ? -5.933 -8.562 11.035 1.00 94.31 85 PHE A C 1
ATOM 683 O O . PHE A 1 85 ? -5.761 -8.017 12.122 1.00 94.31 85 PHE A O 1
ATOM 690 N N . ALA A 1 86 ? -5.683 -9.853 10.824 1.00 92.94 86 ALA A N 1
ATOM 691 C CA . ALA A 1 86 ? -4.911 -10.682 11.749 1.00 92.94 86 ALA A CA 1
ATOM 692 C C . ALA A 1 86 ? -3.399 -10.512 11.522 1.00 92.94 86 ALA A C 1
ATOM 694 O O . ALA A 1 86 ? -2.604 -10.703 12.437 1.00 92.94 86 ALA A O 1
ATOM 695 N N . ARG A 1 87 ? -3.007 -10.135 10.298 1.00 95.38 87 ARG A N 1
ATOM 696 C CA . ARG A 1 87 ? -1.659 -9.686 9.938 1.00 95.38 87 ARG A CA 1
ATOM 697 C C . ARG A 1 87 ? -1.776 -8.561 8.915 1.00 95.38 87 ARG A C 1
ATOM 699 O O . ARG A 1 87 ? -2.498 -8.711 7.929 1.00 95.38 87 ARG A O 1
ATOM 706 N N . LEU A 1 88 ? -1.060 -7.468 9.147 1.00 96.81 88 LEU A N 1
ATOM 707 C CA . LEU A 1 88 ? -0.848 -6.398 8.180 1.00 96.81 88 LEU A CA 1
ATOM 708 C C . LEU A 1 88 ? 0.643 -6.091 8.187 1.00 96.81 88 LEU A C 1
ATOM 710 O O . LEU A 1 88 ? 1.171 -5.706 9.224 1.00 96.81 88 LEU A O 1
ATOM 714 N N . ASP A 1 89 ? 1.296 -6.337 7.064 1.00 96.81 89 ASP A N 1
ATOM 715 C CA . ASP A 1 89 ? 2.697 -6.009 6.823 1.00 96.81 89 ASP A CA 1
ATOM 716 C C . ASP A 1 89 ? 2.797 -5.669 5.339 1.00 96.81 89 ASP A C 1
ATOM 718 O O . ASP A 1 89 ? 2.682 -6.542 4.479 1.00 96.81 89 ASP A O 1
ATOM 722 N N . LEU A 1 90 ? 2.869 -4.382 5.035 1.00 97.38 90 LEU A N 1
ATOM 723 C CA . LEU A 1 90 ? 3.029 -3.844 3.690 1.00 97.38 90 LEU A CA 1
ATOM 724 C C . LEU A 1 90 ? 4.280 -2.995 3.676 1.00 97.38 90 LEU A C 1
ATOM 726 O O . LEU A 1 90 ? 4.482 -2.188 4.581 1.00 97.38 90 LEU A O 1
ATOM 730 N N . ALA A 1 91 ? 5.085 -3.131 2.630 1.00 97.06 91 ALA A N 1
ATOM 731 C CA . ALA A 1 91 ? 6.236 -2.271 2.445 1.00 97.06 91 ALA A CA 1
ATOM 732 C C . ALA A 1 91 ? 6.385 -1.835 0.993 1.00 97.06 91 ALA A C 1
ATOM 734 O O . ALA A 1 91 ? 6.193 -2.622 0.068 1.00 97.06 91 ALA A O 1
ATOM 735 N N . ILE A 1 92 ? 6.793 -0.583 0.818 1.00 97.31 92 ILE A N 1
ATOM 736 C CA . ILE A 1 92 ? 7.397 -0.086 -0.415 1.00 97.31 92 ILE A CA 1
ATOM 737 C C . ILE A 1 92 ? 8.895 0.046 -0.166 1.00 97.31 92 ILE A C 1
ATOM 739 O O . ILE A 1 92 ? 9.318 0.783 0.725 1.00 97.31 92 ILE A O 1
ATOM 743 N N . GLU A 1 93 ? 9.688 -0.670 -0.953 1.00 96.62 93 GLU A N 1
ATOM 744 C CA . GLU A 1 93 ? 11.141 -0.552 -1.005 1.00 96.62 93 GLU A CA 1
ATOM 745 C C . GLU A 1 93 ? 11.532 0.221 -2.270 1.00 96.62 93 GLU A C 1
ATOM 747 O O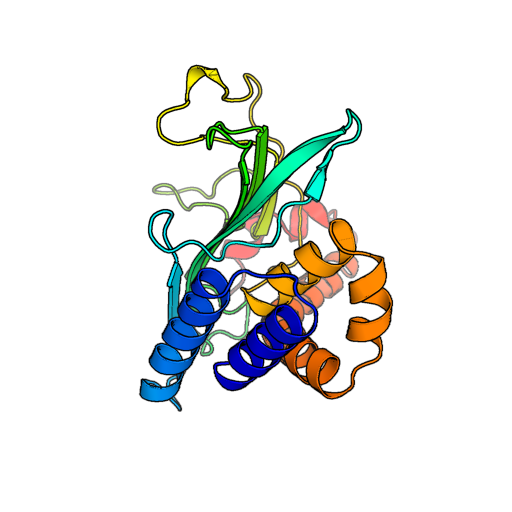 . GLU A 1 93 ? 11.158 -0.150 -3.380 1.00 96.62 93 GLU A O 1
ATOM 752 N N . MET A 1 94 ? 12.285 1.304 -2.101 1.00 97.00 94 MET A N 1
ATOM 753 C CA . MET A 1 94 ? 12.864 2.081 -3.194 1.00 97.00 94 MET A CA 1
ATOM 754 C C . MET A 1 94 ? 14.311 1.653 -3.372 1.00 97.00 94 MET A C 1
ATOM 756 O O . MET A 1 94 ? 15.113 1.812 -2.445 1.00 97.00 94 MET A O 1
ATOM 760 N N . LEU A 1 95 ? 14.642 1.116 -4.544 1.00 96.69 95 LEU A N 1
ATOM 761 C CA . LEU A 1 95 ? 15.982 0.618 -4.852 1.00 96.69 95 LEU A CA 1
ATOM 762 C C . LEU A 1 95 ? 16.589 1.379 -6.031 1.00 96.69 95 LEU A C 1
ATOM 764 O O . LEU A 1 95 ? 15.875 1.711 -6.974 1.00 96.69 95 LEU A O 1
ATOM 768 N N . ASP A 1 96 ? 17.896 1.623 -5.992 1.00 96.38 96 ASP A N 1
ATOM 769 C CA . ASP A 1 96 ? 18.633 2.173 -7.136 1.00 96.38 96 ASP A CA 1
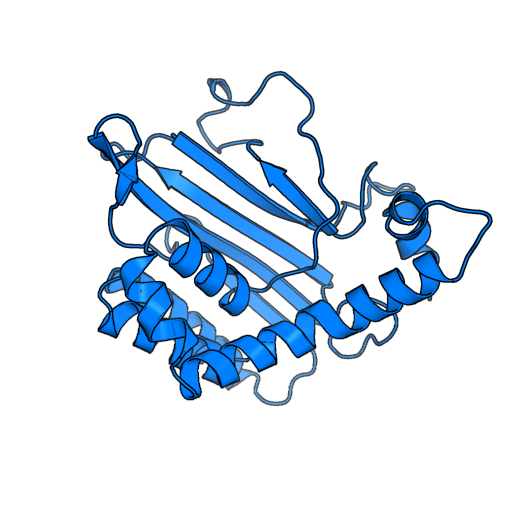ATOM 770 C C . ASP A 1 96 ? 18.887 1.107 -8.227 1.00 96.38 96 ASP A C 1
ATOM 772 O O . ASP A 1 96 ? 18.507 -0.062 -8.092 1.00 96.38 96 ASP A O 1
ATOM 776 N N . GLU A 1 97 ? 19.564 1.487 -9.313 1.00 95.44 97 GLU A N 1
ATOM 777 C CA . GLU A 1 97 ? 19.936 0.581 -10.419 1.00 95.44 97 GLU A CA 1
ATOM 778 C C . GLU A 1 97 ? 20.765 -0.632 -9.981 1.00 95.44 97 GLU A C 1
ATOM 780 O O . GLU A 1 97 ? 20.741 -1.679 -10.628 1.00 95.44 97 GLU A O 1
ATOM 785 N N . ARG A 1 98 ? 21.509 -0.514 -8.876 1.00 94.50 98 ARG 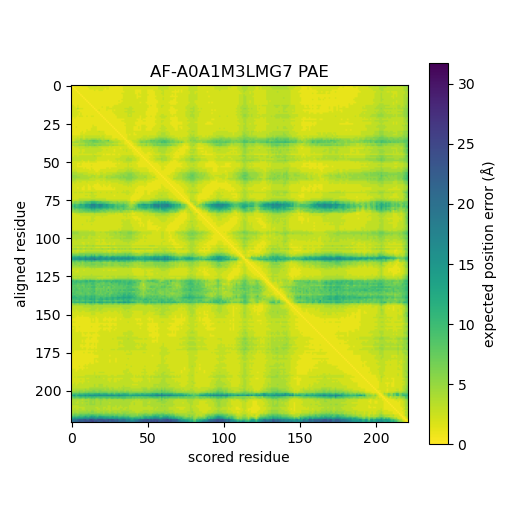A N 1
ATOM 786 C CA . ARG A 1 98 ? 22.325 -1.593 -8.303 1.00 94.50 98 ARG A CA 1
ATOM 787 C C . ARG A 1 98 ? 21.538 -2.430 -7.299 1.00 94.50 98 ARG A C 1
ATOM 789 O O . ARG A 1 98 ? 22.123 -3.267 -6.614 1.00 94.50 98 ARG A O 1
ATOM 796 N N . ARG A 1 99 ? 20.222 -2.208 -7.211 1.00 92.69 99 ARG A N 1
ATOM 797 C CA . ARG A 1 99 ? 19.311 -2.759 -6.203 1.00 92.69 99 ARG A CA 1
ATOM 798 C C . ARG A 1 99 ? 19.691 -2.383 -4.770 1.00 92.69 99 ARG A C 1
ATOM 800 O O . ARG A 1 99 ? 19.266 -3.055 -3.832 1.00 92.69 99 ARG A O 1
ATOM 807 N N . ALA A 1 100 ? 20.475 -1.325 -4.578 1.00 93.12 100 ALA A N 1
ATOM 808 C CA . ALA A 1 100 ? 20.827 -0.868 -3.249 1.00 93.12 100 ALA A CA 1
ATOM 809 C C . ALA A 1 100 ? 19.654 -0.076 -2.639 1.00 93.12 100 ALA A C 1
ATOM 811 O O . ALA A 1 100 ? 18.992 0.690 -3.344 1.00 93.12 100 ALA A O 1
ATOM 812 N N . PRO A 1 101 ? 19.410 -0.207 -1.323 1.00 93.94 101 PRO A N 1
ATOM 813 C CA . PRO A 1 101 ? 18.326 0.515 -0.662 1.00 93.94 101 PRO A CA 1
ATOM 814 C C . PRO A 1 101 ? 18.517 2.026 -0.714 1.00 93.94 101 PRO A C 1
ATOM 816 O O . PRO A 1 101 ? 19.592 2.513 -0.337 1.00 93.94 101 PRO A O 1
ATOM 819 N N . VAL A 1 102 ? 17.458 2.731 -1.119 1.00 94.38 102 VAL A N 1
ATOM 820 C CA . VAL A 1 102 ? 17.345 4.197 -1.108 1.00 94.38 102 VAL A CA 1
ATOM 821 C C . VAL A 1 102 ? 16.401 4.646 0.003 1.00 94.38 102 VAL A C 1
ATOM 823 O O . VAL A 1 102 ? 16.768 5.474 0.831 1.00 94.38 102 VAL A O 1
ATOM 826 N N . ALA A 1 103 ? 15.192 4.090 0.036 1.00 93.81 103 ALA A N 1
ATOM 827 C CA . ALA A 1 103 ? 14.155 4.451 0.995 1.00 93.81 103 ALA A CA 1
ATOM 828 C C . ALA A 1 103 ? 13.194 3.283 1.217 1.00 93.81 103 ALA A C 1
ATOM 830 O O . ALA A 1 103 ? 13.091 2.375 0.388 1.00 93.81 103 ALA A O 1
ATOM 831 N N . ARG A 1 104 ? 12.481 3.304 2.342 1.00 94.31 104 ARG A N 1
ATOM 832 C CA . ARG A 1 104 ? 11.483 2.288 2.663 1.00 94.31 104 ARG A CA 1
ATOM 833 C C . ARG A 1 104 ? 10.355 2.887 3.482 1.00 94.31 104 ARG A C 1
ATOM 835 O O . ARG A 1 104 ? 10.617 3.663 4.396 1.00 94.31 104 ARG A O 1
ATOM 842 N N . TRP A 1 105 ? 9.122 2.498 3.193 1.00 95.94 105 TRP A N 1
ATOM 843 C CA . TRP A 1 105 ? 7.983 2.768 4.068 1.00 95.94 105 TRP A CA 1
ATOM 844 C C . TRP A 1 105 ? 7.260 1.471 4.375 1.00 95.94 105 TRP A C 1
ATOM 846 O O . TRP A 1 105 ? 7.148 0.609 3.506 1.00 95.94 105 TRP A O 1
ATOM 856 N N . HIS A 1 106 ? 6.767 1.363 5.602 1.00 95.56 106 HIS A N 1
ATOM 857 C CA . HIS A 1 106 ? 6.025 0.221 6.108 1.00 95.56 106 HIS A CA 1
ATOM 858 C C . HIS A 1 106 ? 4.671 0.648 6.641 1.00 95.56 106 HIS A C 1
ATOM 860 O O . HIS A 1 106 ? 4.576 1.676 7.309 1.00 95.56 106 HIS A O 1
ATOM 866 N N . LEU A 1 107 ? 3.659 -0.175 6.395 1.00 97.00 107 LEU A N 1
ATOM 867 C CA . LEU A 1 107 ? 2.376 -0.114 7.070 1.00 97.00 107 LEU A CA 1
ATOM 868 C C . LEU A 1 107 ? 2.098 -1.465 7.727 1.00 97.00 107 LEU A C 1
ATOM 870 O O . LEU A 1 107 ? 1.883 -2.463 7.035 1.00 97.00 107 LEU A O 1
ATOM 874 N N . ASP A 1 108 ? 2.077 -1.483 9.051 1.00 95.69 108 ASP A N 1
ATOM 875 C CA . ASP A 1 108 ? 1.938 -2.701 9.838 1.00 95.69 108 ASP A CA 1
ATOM 876 C C . ASP A 1 108 ? 1.054 -2.528 11.083 1.00 95.69 108 ASP A C 1
ATOM 878 O O . ASP A 1 108 ? 0.590 -1.434 11.435 1.00 95.69 108 ASP A O 1
ATOM 882 N N . LEU A 1 109 ? 0.741 -3.665 11.714 1.00 95.19 109 LEU A N 1
ATOM 883 C CA . LEU A 1 109 ? 0.126 -3.692 13.039 1.00 95.19 109 LEU A CA 1
ATOM 884 C C . LEU A 1 109 ? 1.193 -3.551 14.125 1.00 95.19 109 LEU A C 1
ATOM 886 O O . LEU A 1 109 ? 2.287 -4.102 14.025 1.00 95.19 109 LEU A O 1
ATOM 890 N N . ALA A 1 110 ? 0.831 -2.903 15.228 1.00 93.94 110 ALA A N 1
ATOM 891 C CA . ALA A 1 110 ? 1.607 -2.959 16.455 1.00 93.94 110 ALA A CA 1
ATOM 892 C C . ALA A 1 110 ? 1.751 -4.412 16.923 1.00 93.94 110 ALA A C 1
ATOM 894 O O . ALA A 1 110 ? 0.767 -5.134 17.102 1.00 93.94 110 ALA A O 1
ATOM 895 N N . ASN A 1 111 ? 2.991 -4.831 17.156 1.00 91.44 111 ASN A N 1
ATOM 896 C CA . ASN A 1 111 ? 3.289 -6.191 17.577 1.00 91.44 111 ASN A CA 1
ATOM 897 C C . ASN A 1 111 ? 2.838 -6.433 19.022 1.00 91.44 111 ASN A C 1
ATOM 899 O O . ASN A 1 111 ? 3.057 -5.598 19.902 1.00 91.44 111 ASN A O 1
ATOM 903 N N . GLN A 1 112 ? 2.283 -7.613 19.288 1.00 88.81 112 GLN A N 1
ATOM 904 C CA . GLN A 1 112 ? 2.066 -8.093 20.650 1.00 88.81 112 GLN A CA 1
ATOM 905 C C . GLN A 1 112 ? 3.313 -8.854 21.122 1.00 88.81 112 GLN A C 1
ATOM 907 O O . GLN A 1 112 ? 3.747 -9.807 20.474 1.00 88.81 112 GLN A O 1
ATOM 912 N N . LYS A 1 113 ? 3.906 -8.434 22.244 1.00 87.38 113 LYS A N 1
ATOM 913 C CA . LYS A 1 113 ? 5.050 -9.100 22.887 1.00 87.38 113 LYS A CA 1
ATOM 914 C C . LYS A 1 113 ? 4.630 -9.594 24.264 1.00 87.38 113 LYS A C 1
ATOM 916 O O . LYS A 1 113 ? 4.334 -8.752 25.104 1.00 87.38 113 LYS A O 1
ATOM 921 N N . SER A 1 114 ? 4.633 -10.917 24.466 1.00 84.44 114 SER A N 1
ATOM 922 C CA . SER A 1 114 ? 4.221 -11.615 25.701 1.00 84.44 114 SER A CA 1
ATOM 923 C C . SER A 1 114 ? 2.958 -11.026 26.347 1.00 84.44 114 SER A C 1
ATOM 925 O O . SER A 1 114 ? 1.856 -11.430 25.987 1.00 84.44 114 SER A O 1
ATOM 927 N N . ASP A 1 115 ? 3.121 -10.024 27.212 1.00 85.50 115 ASP A N 1
ATOM 928 C CA . ASP A 1 115 ? 2.073 -9.415 28.037 1.00 85.50 115 ASP A CA 1
ATOM 929 C C . ASP A 1 115 ? 1.784 -7.939 27.694 1.00 85.50 115 ASP A C 1
ATOM 931 O O . ASP A 1 115 ? 1.046 -7.261 28.406 1.00 85.50 115 ASP A O 1
ATOM 935 N N . SER A 1 116 ? 2.373 -7.394 26.624 1.00 89.94 116 SER A N 1
ATOM 936 C CA . SER A 1 116 ? 2.240 -5.975 26.267 1.00 89.94 116 SER A CA 1
ATOM 937 C C . SER A 1 116 ? 2.158 -5.727 24.760 1.00 89.94 116 SER A C 1
ATOM 939 O O . SER A 1 116 ? 2.717 -6.461 23.942 1.00 89.94 116 SER A O 1
ATOM 941 N N . MET A 1 117 ? 1.462 -4.652 24.389 1.00 92.94 117 MET A N 1
ATOM 942 C CA . MET A 1 117 ? 1.476 -4.137 23.022 1.00 92.94 117 MET A CA 1
ATOM 943 C C . MET A 1 117 ? 2.707 -3.261 22.806 1.00 92.94 117 MET A C 1
ATOM 945 O O . MET A 1 117 ? 3.092 -2.489 23.686 1.00 92.94 117 MET A O 1
ATOM 949 N N . GLN A 1 118 ? 3.295 -3.343 21.614 1.00 92.12 118 GLN A N 1
ATOM 950 C CA . GLN A 1 118 ? 4.329 -2.416 21.167 1.00 92.12 118 GLN A CA 1
ATOM 951 C C . GLN A 1 118 ? 3.860 -0.962 21.356 1.00 92.12 118 GLN A C 1
ATOM 953 O O . GLN A 1 118 ? 2.732 -0.636 20.973 1.00 92.12 118 GLN A O 1
ATOM 958 N N . PRO A 1 119 ? 4.706 -0.076 21.912 1.00 91.94 119 PRO A N 1
ATOM 959 C CA . PRO A 1 119 ? 4.372 1.335 22.020 1.00 91.94 119 PRO A CA 1
ATOM 960 C C . PRO A 1 119 ? 4.115 1.952 20.641 1.00 91.94 119 PRO A C 1
ATOM 962 O O . PRO A 1 119 ? 4.975 1.916 19.755 1.00 91.94 119 PRO A O 1
ATOM 965 N N . GLY A 1 120 ? 2.927 2.527 20.477 1.00 94.44 120 GLY A N 1
ATOM 966 C CA . GLY A 1 120 ? 2.508 3.221 19.269 1.00 94.44 120 GLY A CA 1
ATOM 967 C C . GLY A 1 120 ? 1.021 3.033 18.960 1.00 94.44 120 GLY A C 1
ATOM 968 O O . GLY A 1 120 ? 0.301 2.345 19.690 1.00 94.44 120 GLY A O 1
ATOM 969 N N . PRO A 1 121 ? 0.545 3.639 17.865 1.00 96.00 121 PRO A N 1
ATOM 970 C CA . PRO A 1 121 ? -0.769 3.355 17.297 1.00 96.00 121 PRO A CA 1
ATOM 971 C C . PRO A 1 121 ? -0.903 1.886 16.873 1.00 96.00 121 PRO A C 1
ATOM 973 O O . PRO A 1 121 ? 0.067 1.282 16.419 1.00 96.00 121 PRO A O 1
ATOM 976 N N . MET A 1 122 ? -2.113 1.319 16.972 1.00 95.31 122 MET A N 1
ATOM 977 C CA . MET A 1 122 ? -2.375 -0.072 16.555 1.00 95.31 122 MET A CA 1
ATOM 978 C C . MET A 1 122 ? -2.009 -0.323 15.091 1.00 95.31 122 MET A C 1
ATOM 980 O O . MET A 1 122 ? -1.456 -1.365 14.772 1.00 95.31 122 MET A O 1
ATOM 984 N N . ILE A 1 123 ? -2.337 0.619 14.211 1.00 95.88 123 ILE A N 1
ATOM 985 C CA . ILE A 1 123 ? -1.973 0.593 12.795 1.00 95.88 123 ILE A CA 1
ATOM 986 C C . ILE A 1 123 ? -1.141 1.835 12.554 1.00 95.88 123 ILE A C 1
ATOM 988 O O . ILE A 1 123 ? -1.559 2.942 12.917 1.00 95.88 123 ILE A O 1
ATOM 992 N N . HIS A 1 124 ? 0.040 1.653 11.981 1.00 96.69 124 HIS A N 1
ATOM 993 C CA . HIS A 1 124 ? 0.972 2.750 11.831 1.00 96.69 124 HIS A CA 1
ATOM 994 C C . HIS A 1 124 ? 1.737 2.696 10.521 1.00 96.69 124 HIS A C 1
ATOM 996 O O . HIS A 1 124 ? 2.029 1.630 9.992 1.00 96.69 124 HIS A O 1
ATOM 1002 N N . LEU A 1 125 ? 2.048 3.886 10.013 1.00 96.88 125 LEU A N 1
ATOM 1003 C CA . LEU A 1 125 ? 3.006 4.092 8.941 1.00 96.88 125 LEU A CA 1
ATOM 1004 C C . LEU A 1 125 ? 4.369 4.395 9.566 1.00 96.88 125 LEU A C 1
ATOM 1006 O O . LEU A 1 125 ? 4.467 5.188 10.508 1.00 96.88 125 LEU A O 1
ATOM 1010 N N . GLN A 1 126 ? 5.416 3.803 9.010 1.00 94.75 126 GLN A N 1
ATOM 1011 C CA . GLN A 1 126 ? 6.790 3.978 9.456 1.00 94.75 126 GLN A CA 1
ATOM 1012 C C . GLN A 1 126 ? 7.710 4.211 8.246 1.00 94.75 126 GLN A C 1
ATOM 1014 O O . GLN A 1 126 ? 7.656 3.458 7.278 1.00 94.75 126 GLN A O 1
ATOM 1019 N N . TYR A 1 127 ? 8.571 5.233 8.300 1.00 93.25 127 TYR A N 1
ATOM 1020 C CA . TYR A 1 127 ? 9.615 5.479 7.293 1.00 93.25 127 TYR A CA 1
ATOM 1021 C C . TYR A 1 127 ? 10.967 4.933 7.756 1.00 93.25 127 TYR A C 1
ATOM 1023 O O . TYR A 1 127 ? 11.416 5.262 8.845 1.00 93.25 127 TYR A O 1
ATOM 1031 N N . GLY A 1 128 ? 11.654 4.163 6.919 1.00 89.56 128 GLY A N 1
ATOM 1032 C CA . GLY A 1 128 ? 12.898 3.481 7.257 1.00 89.56 128 GLY A CA 1
ATOM 1033 C C . GLY A 1 128 ? 12.630 2.121 7.898 1.00 89.56 128 GLY A C 1
ATOM 1034 O O . GLY A 1 128 ? 11.730 1.396 7.482 1.00 89.56 128 GLY A O 1
ATOM 1035 N N . GLY A 1 129 ? 13.414 1.769 8.915 1.00 84.19 129 GLY A N 1
ATOM 1036 C CA . GLY A 1 129 ? 13.420 0.428 9.497 1.00 84.19 129 GLY A CA 1
ATOM 1037 C C . GLY A 1 129 ? 14.492 -0.464 8.878 1.00 84.19 129 GLY A C 1
ATOM 1038 O O . GLY A 1 129 ? 15.357 -0.005 8.139 1.00 84.19 129 GLY A O 1
ATOM 1039 N N . HIS A 1 130 ? 14.447 -1.745 9.229 1.00 85.69 130 HIS A N 1
ATOM 1040 C CA . HIS A 1 130 ? 15.525 -2.675 8.926 1.00 85.69 130 HIS A CA 1
ATOM 1041 C C . HIS A 1 130 ? 15.502 -3.139 7.478 1.00 85.69 130 HIS A C 1
ATOM 1043 O O . HIS A 1 130 ? 14.575 -3.851 7.086 1.00 85.69 130 HIS A O 1
ATOM 1049 N N . PHE A 1 131 ? 16.538 -2.819 6.706 1.00 83.25 131 PHE A N 1
ATOM 1050 C CA . PHE A 1 131 ? 16.693 -3.375 5.365 1.00 83.25 131 PHE A CA 1
ATOM 1051 C C . PHE A 1 131 ? 17.518 -4.678 5.419 1.00 83.25 131 PHE A C 1
ATOM 1053 O O . PHE A 1 131 ? 18.671 -4.655 5.860 1.00 83.25 131 PHE A O 1
ATOM 1060 N N . PRO A 1 132 ? 16.974 -5.845 5.012 1.00 83.00 132 PRO A N 1
ATOM 1061 C CA . PRO A 1 132 ? 17.713 -7.106 5.089 1.00 83.00 132 PRO A CA 1
ATOM 1062 C C . PRO A 1 132 ? 19.006 -7.075 4.278 1.00 83.00 132 PRO A C 1
ATOM 1064 O O . PRO A 1 132 ? 19.012 -6.679 3.118 1.00 83.00 132 PRO A O 1
ATOM 1067 N N . GLY A 1 133 ? 20.108 -7.480 4.909 1.00 86.44 133 GLY A N 1
ATOM 1068 C CA . GLY A 1 133 ? 21.440 -7.421 4.301 1.00 86.44 133 GLY A CA 1
ATOM 1069 C C . GLY A 1 133 ? 22.087 -6.031 4.280 1.00 86.44 133 GLY A C 1
ATOM 1070 O O . GLY A 1 133 ? 23.237 -5.939 3.875 1.00 86.44 133 GLY A O 1
ATOM 1071 N N . HIS A 1 134 ? 21.396 -4.985 4.752 1.00 86.19 134 HIS A N 1
ATOM 1072 C CA . HIS A 1 134 ? 21.863 -3.592 4.724 1.00 86.19 134 HIS A CA 1
ATOM 1073 C C . HIS A 1 134 ? 21.677 -2.876 6.071 1.00 86.19 134 HIS A C 1
ATOM 1075 O O . HIS A 1 134 ? 21.197 -1.745 6.143 1.00 86.19 134 HIS A O 1
ATOM 1081 N N . ARG A 1 135 ? 22.041 -3.550 7.167 1.00 85.75 135 ARG A N 1
ATOM 1082 C CA . ARG A 1 135 ? 21.865 -3.047 8.546 1.00 85.75 135 ARG A CA 1
ATOM 1083 C C . ARG A 1 135 ? 22.670 -1.774 8.810 1.00 85.75 135 ARG A C 1
ATOM 1085 O O . ARG A 1 135 ? 22.303 -0.977 9.662 1.00 85.75 135 ARG A O 1
ATOM 1092 N N . GLU A 1 136 ? 23.753 -1.568 8.066 1.00 87.62 136 GLU A N 1
ATOM 1093 C CA . GLU A 1 136 ? 24.570 -0.353 8.081 1.00 87.62 136 GLU A CA 1
ATOM 1094 C C . GLU A 1 136 ? 23.819 0.895 7.601 1.00 87.62 136 GLU A C 1
ATOM 1096 O O . GLU A 1 136 ? 24.254 2.011 7.877 1.00 87.62 136 GLU A O 1
ATOM 1101 N N . LYS A 1 137 ? 22.701 0.713 6.887 1.00 82.62 137 LYS A N 1
ATOM 1102 C CA . LYS A 1 137 ? 21.834 1.792 6.402 1.00 82.62 137 LYS A CA 1
ATOM 1103 C C . LYS A 1 137 ? 20.638 2.058 7.316 1.00 82.62 137 LYS A C 1
ATOM 1105 O O . LYS A 1 137 ? 19.838 2.944 7.017 1.00 82.62 137 LYS A O 1
ATOM 1110 N N . ASP A 1 138 ? 20.493 1.300 8.402 1.00 84.75 138 ASP A N 1
ATOM 1111 C CA . ASP A 1 138 ? 19.386 1.486 9.330 1.00 84.75 138 ASP A CA 1
ATOM 1112 C C . ASP A 1 138 ? 19.498 2.853 10.016 1.00 84.75 138 ASP A C 1
ATOM 1114 O O . ASP A 1 138 ? 20.572 3.286 10.441 1.00 84.75 138 ASP A O 1
ATOM 1118 N N . HIS A 1 139 ? 18.365 3.543 10.141 1.00 81.12 139 HIS A N 1
ATOM 1119 C CA . HIS A 1 139 ? 18.333 4.825 10.829 1.00 81.12 139 HIS A CA 1
ATOM 1120 C C . HIS A 1 139 ? 18.670 4.629 12.323 1.00 81.12 139 HIS A C 1
ATOM 1122 O O . HIS A 1 139 ? 18.099 3.738 12.955 1.00 81.12 139 HIS A O 1
AT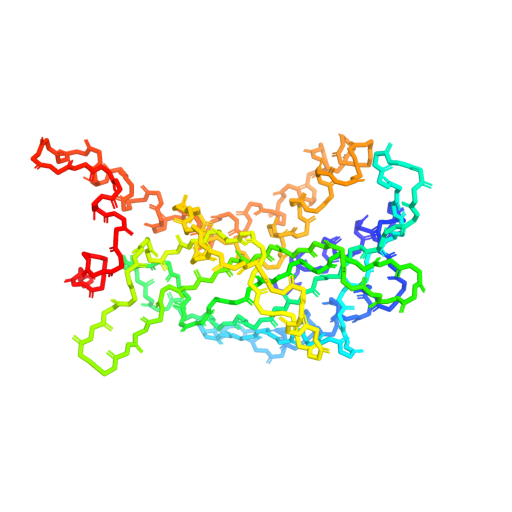OM 1128 N N . PRO A 1 140 ? 19.559 5.446 12.923 1.00 82.06 140 PRO A N 1
ATOM 1129 C CA . PRO A 1 140 ? 20.032 5.227 14.294 1.00 82.06 140 PRO A CA 1
ATOM 1130 C C . PRO A 1 140 ? 18.980 5.535 15.370 1.00 82.06 140 PRO A C 1
ATOM 1132 O O . PRO A 1 140 ? 19.088 5.052 16.494 1.00 82.06 140 PRO A O 1
ATOM 1135 N N . LEU A 1 141 ? 17.982 6.364 15.051 1.00 82.00 141 LEU A N 1
ATOM 1136 C CA . LEU A 1 141 ? 16.868 6.662 15.957 1.00 82.00 141 LEU A CA 1
ATOM 1137 C C . LEU A 1 141 ? 15.795 5.578 15.898 1.00 82.00 141 LEU A C 1
ATOM 1139 O O . LEU A 1 141 ? 15.536 5.023 14.828 1.00 82.00 141 LEU A O 1
ATOM 1143 N N . GLU A 1 142 ? 15.105 5.362 17.025 1.00 81.06 142 GLU A N 1
ATOM 1144 C CA . GLU A 1 142 ? 13.857 4.603 16.997 1.00 81.06 142 GLU A CA 1
ATOM 1145 C C . GLU A 1 142 ? 12.893 5.270 16.016 1.00 81.06 142 GLU A C 1
ATOM 1147 O O . GLU A 1 142 ? 12.679 6.485 16.031 1.00 81.06 142 GLU A O 1
ATOM 1152 N N . VAL A 1 143 ? 12.353 4.454 15.121 1.00 85.19 143 VAL A N 1
ATOM 1153 C CA . VAL A 1 143 ? 11.613 4.957 13.982 1.00 85.19 143 VAL A CA 1
ATOM 1154 C C . VAL A 1 143 ? 10.217 5.402 14.433 1.00 85.19 143 VAL A C 1
ATOM 1156 O O . VAL A 1 143 ? 9.489 4.596 15.023 1.00 85.19 143 VAL A O 1
ATOM 1159 N N . PRO A 1 144 ? 9.824 6.666 14.189 1.00 90.25 144 PRO A N 1
ATOM 1160 C CA . PRO A 1 144 ? 8.515 7.155 14.594 1.00 90.25 144 PRO A CA 1
ATOM 1161 C C . PRO A 1 144 ? 7.401 6.375 13.890 1.00 90.25 144 PRO A C 1
ATOM 1163 O O . PRO A 1 144 ? 7.488 6.056 12.704 1.00 90.25 144 PRO A O 1
ATOM 1166 N N . ARG A 1 145 ? 6.333 6.095 14.642 1.00 94.44 145 ARG A N 1
ATOM 1167 C CA . ARG A 1 145 ? 5.140 5.377 14.180 1.00 94.44 145 ARG A CA 1
ATOM 1168 C C . ARG A 1 145 ? 3.982 6.352 14.086 1.00 94.44 145 ARG A C 1
ATOM 1170 O O . ARG A 1 145 ? 3.428 6.763 15.109 1.00 94.44 145 ARG A O 1
ATOM 1177 N N . TRP A 1 146 ? 3.622 6.739 12.871 1.00 95.56 146 TRP A N 1
ATOM 1178 C CA . TRP A 1 146 ? 2.508 7.655 12.653 1.00 95.56 146 TRP A CA 1
ATOM 1179 C C . TRP A 1 146 ? 1.201 6.885 12.585 1.00 95.56 146 TRP A C 1
ATOM 1181 O O . TRP A 1 146 ? 1.089 5.910 11.849 1.00 95.56 146 TRP A O 1
ATOM 1191 N N . CYS A 1 147 ? 0.203 7.335 13.346 1.00 96.19 147 CYS A N 1
ATOM 1192 C CA . CYS A 1 147 ? -1.134 6.753 13.305 1.00 96.19 147 CYS A CA 1
ATOM 1193 C C . CYS A 1 147 ? -1.696 6.898 11.889 1.00 96.19 147 CYS A C 1
ATOM 1195 O O . CYS A 1 147 ? -1.806 8.021 11.391 1.00 96.19 147 CYS A O 1
ATOM 1197 N N . HIS A 1 148 ? -2.020 5.780 11.242 1.00 96.69 148 HIS A N 1
ATOM 1198 C CA . HIS A 1 148 ? -2.413 5.769 9.837 1.00 96.69 148 HIS A CA 1
ATOM 1199 C C . HIS A 1 148 ? -3.589 4.806 9.610 1.00 96.69 148 HIS A C 1
ATOM 1201 O O . HIS A 1 148 ? -3.629 3.742 10.233 1.00 96.69 148 HIS A O 1
ATOM 1207 N N . PRO A 1 149 ? -4.548 5.133 8.721 1.00 95.94 149 PRO A N 1
ATOM 1208 C CA . PRO A 1 149 ? -5.549 4.170 8.275 1.00 95.94 149 PRO A CA 1
ATOM 1209 C C . PRO A 1 149 ? -4.900 2.888 7.723 1.00 95.94 149 PRO A C 1
ATOM 1211 O O . PRO A 1 149 ? -3.867 2.966 7.055 1.00 95.94 149 PRO A O 1
ATOM 1214 N N . PRO A 1 150 ? -5.479 1.697 7.947 1.00 95.94 150 PRO A N 1
ATOM 1215 C CA . PRO A 1 150 ? -4.958 0.484 7.334 1.00 95.94 150 PRO A CA 1
ATOM 1216 C C . PRO A 1 150 ? -5.145 0.561 5.823 1.00 95.94 150 PRO A C 1
ATOM 1218 O O . PRO A 1 150 ? -6.098 1.158 5.339 1.00 95.94 150 PRO A O 1
ATOM 1221 N N . MET A 1 151 ? -4.267 -0.074 5.069 1.00 97.31 151 MET A N 1
ATOM 1222 C CA . MET A 1 151 ? -4.352 -0.174 3.618 1.00 97.31 151 MET A CA 1
ATOM 1223 C C . MET A 1 151 ? -4.067 -1.616 3.256 1.00 97.31 151 MET A C 1
ATOM 1225 O O . MET A 1 151 ? -3.276 -2.256 3.930 1.00 97.31 151 MET A O 1
ATOM 1229 N N . GLU A 1 152 ? -4.719 -2.143 2.229 1.00 96.38 152 GLU A N 1
ATOM 1230 C CA . GLU A 1 152 ? -4.300 -3.405 1.626 1.00 96.38 152 GLU A CA 1
ATOM 1231 C C . GLU A 1 152 ? -3.621 -3.121 0.280 1.00 96.38 152 GLU A C 1
ATOM 1233 O O . GLU A 1 152 ? -3.352 -1.965 -0.052 1.00 96.38 152 GLU A O 1
ATOM 1238 N N . ILE A 1 153 ? -3.295 -4.166 -0.476 1.00 97.75 153 ILE A N 1
ATOM 1239 C CA . ILE A 1 153 ? -2.486 -4.047 -1.687 1.00 97.75 153 ILE A CA 1
ATOM 1240 C C . ILE A 1 153 ? -3.093 -3.100 -2.737 1.00 97.75 153 ILE A C 1
ATOM 1242 O O . ILE A 1 153 ? -2.348 -2.338 -3.346 1.00 97.75 153 ILE A O 1
ATOM 1246 N N . VAL A 1 154 ? -4.419 -3.078 -2.924 1.00 98.50 154 VAL A N 1
ATOM 1247 C CA . VAL A 1 154 ? -5.085 -2.171 -3.877 1.00 98.50 154 VAL A CA 1
ATOM 1248 C C . VAL A 1 154 ? -4.913 -0.710 -3.460 1.00 98.50 154 VAL A C 1
ATOM 1250 O O . VAL A 1 154 ? -4.502 0.108 -4.282 1.00 98.50 154 VAL A O 1
ATOM 1253 N N . LEU A 1 155 ? -5.169 -0.381 -2.192 1.00 98.50 155 LEU A N 1
ATOM 1254 C CA . LEU A 1 155 ? -4.968 0.979 -1.676 1.00 98.50 155 LEU A CA 1
ATOM 1255 C C . LEU A 1 155 ? -3.498 1.406 -1.719 1.00 98.50 155 LEU A C 1
ATOM 1257 O O . LEU A 1 155 ? -3.190 2.557 -2.014 1.00 98.50 155 LEU A O 1
ATOM 1261 N N . PHE A 1 156 ? -2.569 0.486 -1.468 1.00 97.69 156 PHE A N 1
ATOM 1262 C CA . PHE A 1 156 ? -1.149 0.815 -1.525 1.00 97.69 156 PHE A CA 1
ATOM 1263 C C . PHE A 1 156 ? -0.662 1.028 -2.967 1.00 97.69 156 PHE A C 1
ATOM 1265 O O . PHE A 1 156 ? 0.117 1.944 -3.218 1.00 97.69 156 PHE A O 1
ATOM 1272 N N . CYS A 1 157 ? -1.178 0.267 -3.938 1.00 98.69 157 CYS A N 1
ATOM 1273 C CA . CYS A 1 157 ? -0.974 0.543 -5.362 1.00 98.69 157 CYS A CA 1
ATOM 1274 C C . CYS A 1 157 ? -1.473 1.942 -5.758 1.00 98.69 157 CYS A C 1
ATOM 1276 O O . CYS A 1 157 ? -0.800 2.626 -6.529 1.00 98.69 157 CYS A O 1
ATOM 1278 N N . GLU A 1 158 ? -2.618 2.380 -5.227 1.00 98.62 158 GLU A N 1
ATOM 1279 C CA . GLU A 1 158 ? -3.134 3.738 -5.440 1.00 98.62 158 GLU A CA 1
ATOM 1280 C C . GLU A 1 158 ? -2.187 4.804 -4.882 1.00 98.62 158 GLU A C 1
ATOM 1282 O O . GLU A 1 158 ? -1.856 5.752 -5.591 1.00 98.62 158 GLU A O 1
ATOM 1287 N N . VAL A 1 159 ? -1.679 4.622 -3.660 1.00 98.25 159 VAL A N 1
ATOM 1288 C CA . VAL A 1 159 ? -0.690 5.533 -3.061 1.00 98.25 159 VAL A CA 1
ATOM 1289 C C . VAL A 1 159 ? 0.570 5.628 -3.924 1.00 98.25 159 VAL A C 1
ATOM 1291 O O . VAL A 1 159 ? 1.055 6.735 -4.165 1.00 98.25 159 VAL A O 1
ATOM 1294 N N . ILE A 1 160 ? 1.091 4.502 -4.420 1.00 98.44 160 ILE A N 1
ATOM 1295 C CA . ILE A 1 160 ? 2.285 4.489 -5.277 1.00 98.44 160 ILE A CA 1
ATOM 1296 C C . ILE A 1 160 ? 2.006 5.224 -6.596 1.00 98.44 160 ILE A C 1
ATOM 1298 O O . ILE A 1 160 ? 2.786 6.093 -6.985 1.00 98.44 160 ILE A O 1
ATOM 1302 N N . ALA A 1 161 ? 0.874 4.940 -7.249 1.00 98.62 161 ALA A N 1
ATOM 1303 C CA . ALA A 1 161 ? 0.454 5.639 -8.463 1.00 98.62 161 ALA A CA 1
ATOM 1304 C C . ALA A 1 161 ? 0.360 7.159 -8.238 1.00 98.62 161 ALA A C 1
ATOM 1306 O O . ALA A 1 161 ? 0.938 7.933 -8.999 1.00 98.62 161 ALA A O 1
ATOM 1307 N N . ALA A 1 162 ? -0.307 7.583 -7.163 1.00 98.44 162 ALA A N 1
ATOM 1308 C CA . ALA A 1 162 ? -0.544 8.990 -6.862 1.00 98.44 162 ALA A CA 1
ATOM 1309 C C . ALA A 1 162 ? 0.730 9.779 -6.532 1.00 98.44 162 ALA A C 1
ATOM 1311 O O . ALA A 1 162 ? 0.841 10.938 -6.927 1.00 98.44 162 ALA A O 1
ATOM 1312 N N . ASN A 1 163 ? 1.684 9.169 -5.821 1.00 97.81 163 ASN A N 1
ATOM 1313 C CA . ASN A 1 163 ? 2.888 9.868 -5.364 1.00 97.81 163 ASN A CA 1
ATOM 1314 C C . ASN A 1 163 ? 4.038 9.819 -6.376 1.00 97.81 163 ASN A C 1
ATOM 1316 O O . ASN A 1 163 ? 4.801 10.777 -6.463 1.00 97.81 163 ASN A O 1
ATOM 1320 N N . PHE A 1 164 ? 4.167 8.735 -7.146 1.00 97.88 164 PHE A N 1
ATOM 1321 C CA . PHE A 1 164 ? 5.315 8.534 -8.038 1.00 97.88 164 PHE A CA 1
ATOM 1322 C C . PHE A 1 164 ? 4.973 8.663 -9.527 1.00 97.88 164 PHE A C 1
ATOM 1324 O O . PHE A 1 164 ? 5.870 8.872 -10.341 1.00 97.88 164 PHE A O 1
ATOM 1331 N N . TYR A 1 165 ? 3.688 8.604 -9.893 1.00 98.25 165 TYR A N 1
ATOM 1332 C CA . TYR A 1 165 ? 3.224 8.688 -11.282 1.00 98.25 165 TYR A CA 1
ATOM 1333 C C . TYR A 1 165 ? 2.045 9.671 -11.429 1.00 98.25 165 TYR A C 1
ATOM 1335 O O . TYR A 1 165 ? 0.990 9.299 -11.952 1.00 98.25 165 TYR A O 1
ATOM 1343 N N . PRO A 1 166 ? 2.196 10.945 -11.008 1.00 98.06 166 PRO A N 1
ATOM 1344 C CA . PRO A 1 166 ? 1.078 11.880 -10.852 1.00 98.06 166 PRO A CA 1
ATOM 1345 C C . PRO A 1 166 ? 0.264 12.097 -12.135 1.00 98.06 166 PRO A C 1
ATOM 1347 O O . PRO A 1 166 ? -0.957 12.186 -12.074 1.00 98.06 166 PRO A O 1
ATOM 1350 N N . ARG A 1 167 ? 0.911 12.103 -13.310 1.00 98.12 167 ARG A N 1
ATOM 1351 C CA . ARG A 1 167 ? 0.212 12.248 -14.601 1.00 98.12 167 ARG A CA 1
ATOM 1352 C C . ARG A 1 167 ? -0.708 11.067 -14.905 1.00 98.12 167 ARG A C 1
ATOM 1354 O O . ARG A 1 167 ? -1.853 11.257 -15.287 1.00 98.12 167 ARG A O 1
ATOM 1361 N N . ALA A 1 168 ? -0.225 9.841 -14.711 1.00 98.50 168 ALA A N 1
ATOM 1362 C CA . ALA A 1 168 ? -1.054 8.657 -14.918 1.00 98.50 168 ALA A CA 1
ATOM 1363 C C . ALA A 1 168 ? -2.154 8.558 -13.852 1.00 98.50 168 ALA A C 1
ATOM 1365 O O . ALA A 1 168 ? -3.269 8.129 -14.144 1.00 98.50 168 ALA A O 1
ATOM 1366 N N . TRP A 1 169 ? -1.856 8.994 -12.627 1.00 98.56 169 TRP A N 1
ATOM 1367 C CA . TRP A 1 169 ? -2.825 9.067 -11.542 1.00 98.56 169 TRP A CA 1
ATOM 1368 C C . TRP A 1 169 ? -4.001 10.004 -11.842 1.00 98.56 169 TRP A C 1
ATOM 1370 O O . TRP A 1 169 ? -5.141 9.633 -11.570 1.00 98.56 169 TRP A O 1
ATOM 1380 N N . GLU A 1 170 ? -3.758 11.176 -12.434 1.00 98.50 170 GLU A N 1
ATOM 1381 C CA . GLU A 1 170 ? -4.823 12.107 -12.841 1.00 98.50 170 GLU A CA 1
ATOM 1382 C C . GLU A 1 170 ? -5.857 11.451 -13.762 1.00 98.50 170 GLU A C 1
ATOM 1384 O O . GLU A 1 170 ? -7.041 11.756 -13.666 1.00 98.50 170 GLU A O 1
ATOM 1389 N N . GLU A 1 171 ? -5.433 10.512 -14.606 1.00 98.38 171 GLU A N 1
ATOM 1390 C CA . GLU A 1 171 ? -6.335 9.747 -15.464 1.00 98.38 171 GLU A CA 1
ATOM 1391 C C . GLU A 1 171 ? -6.982 8.569 -14.719 1.00 98.38 171 GLU A C 1
ATOM 1393 O O . GLU A 1 171 ? -8.169 8.296 -14.895 1.00 98.38 171 GLU A O 1
ATOM 1398 N N . LEU A 1 172 ? -6.220 7.861 -13.876 1.00 98.62 172 LEU A N 1
ATOM 1399 C CA . LEU A 1 172 ? -6.718 6.712 -13.110 1.00 98.62 172 LEU A CA 1
ATOM 1400 C C . LEU A 1 172 ? -7.803 7.102 -12.102 1.00 98.62 172 LEU A C 1
ATOM 1402 O O . LEU A 1 172 ? -8.777 6.367 -11.952 1.00 98.62 172 LEU A O 1
ATOM 1406 N N . ARG A 1 173 ? -7.671 8.254 -11.436 1.00 98.19 173 ARG A N 1
ATOM 1407 C CA . ARG A 1 173 ? -8.622 8.702 -10.405 1.00 98.19 173 ARG A CA 1
ATOM 1408 C C . ARG A 1 173 ? -10.009 9.058 -10.947 1.00 98.19 173 ARG A C 1
ATOM 1410 O O . ARG A 1 173 ? -10.955 9.144 -10.174 1.00 98.19 173 ARG A O 1
ATOM 1417 N N . GLU A 1 174 ? -10.125 9.257 -12.258 1.00 98.38 174 GLU A N 1
ATOM 1418 C CA . GLU A 1 174 ? -11.397 9.513 -12.945 1.00 98.38 174 GLU A CA 1
ATOM 1419 C C . GLU A 1 174 ? -11.978 8.230 -13.579 1.00 98.38 174 GLU A C 1
ATOM 1421 O O . GLU A 1 174 ? -13.112 8.217 -14.062 1.00 98.38 174 GLU A O 1
ATOM 1426 N N . ASP A 1 175 ? -11.235 7.116 -13.574 1.00 98.62 175 ASP A N 1
ATOM 1427 C CA . ASP A 1 175 ? -11.693 5.844 -14.131 1.00 98.62 175 ASP A CA 1
ATOM 1428 C C . ASP A 1 175 ? -12.656 5.132 -13.167 1.00 98.62 175 ASP A C 1
ATOM 1430 O O . ASP A 1 175 ? -12.293 4.677 -12.081 1.00 98.62 175 ASP A O 1
ATOM 1434 N N . ALA A 1 176 ? -13.909 4.960 -13.593 1.00 98.62 176 ALA A N 1
ATOM 1435 C CA . ALA A 1 176 ? -14.952 4.359 -12.762 1.00 98.62 176 ALA A CA 1
ATOM 1436 C C . ALA A 1 176 ? -14.630 2.924 -12.297 1.00 98.62 176 ALA A C 1
ATOM 1438 O O . ALA A 1 176 ? -15.040 2.518 -11.203 1.00 98.62 176 ALA A O 1
ATOM 1439 N N . THR A 1 177 ? -13.906 2.137 -13.102 1.00 98.62 177 THR A N 1
ATOM 1440 C CA . THR A 1 177 ? -13.532 0.761 -12.739 1.00 98.62 177 THR A CA 1
ATOM 1441 C C . THR A 1 177 ? -12.410 0.745 -11.707 1.00 98.62 177 THR A C 1
ATOM 1443 O O . THR A 1 177 ? -12.485 -0.034 -10.754 1.00 98.62 177 THR A O 1
ATOM 1446 N N . TRP A 1 178 ? -11.436 1.650 -11.837 1.00 98.69 178 TRP A N 1
ATOM 1447 C CA . TRP A 1 178 ? -10.413 1.896 -10.823 1.00 98.69 178 TRP A CA 1
ATOM 1448 C C . TRP A 1 178 ? -11.047 2.334 -9.500 1.00 98.69 178 TRP A C 1
ATOM 1450 O O . TRP A 1 178 ? -10.862 1.670 -8.479 1.00 98.69 178 TRP A O 1
ATOM 1460 N N . CYS A 1 179 ? -11.884 3.374 -9.527 1.00 98.69 179 CYS A N 1
ATOM 1461 C CA . CYS A 1 179 ? -12.560 3.902 -8.341 1.00 98.69 179 CYS A CA 1
ATOM 1462 C C . CYS A 1 179 ? -13.424 2.845 -7.648 1.00 98.69 179 CYS A C 1
ATOM 1464 O O . CYS A 1 179 ? -13.434 2.753 -6.423 1.00 98.69 179 CYS A O 1
ATOM 1466 N N . SER A 1 180 ? -14.108 1.991 -8.414 1.00 98.62 180 SER A N 1
ATOM 1467 C CA . SER A 1 180 ? -14.885 0.879 -7.854 1.00 98.62 180 SER A CA 1
ATOM 1468 C C . SER A 1 180 ? -14.002 -0.160 -7.150 1.00 98.62 180 SER A C 1
ATOM 1470 O O . SER A 1 180 ? -14.387 -0.688 -6.104 1.00 98.62 180 SER A O 1
ATOM 1472 N N . ALA A 1 181 ? -12.820 -0.459 -7.703 1.00 98.62 181 ALA A N 1
ATOM 1473 C CA . ALA A 1 181 ? -11.851 -1.368 -7.095 1.00 98.62 181 ALA A CA 1
ATOM 1474 C C . ALA A 1 181 ? -11.252 -0.778 -5.808 1.00 98.62 181 ALA A C 1
ATOM 1476 O O . ALA A 1 181 ? -11.248 -1.453 -4.776 1.00 98.62 181 ALA A O 1
ATOM 1477 N N . VAL A 1 182 ? -10.838 0.490 -5.842 1.00 98.62 182 VAL A N 1
ATOM 1478 C CA . VAL A 1 182 ? -10.343 1.236 -4.676 1.00 98.62 182 VAL A CA 1
ATOM 1479 C C . VAL A 1 182 ? -11.404 1.313 -3.582 1.00 98.62 182 VAL A C 1
ATOM 1481 O O . VAL A 1 182 ? -11.129 0.970 -2.435 1.00 98.62 182 VAL A O 1
ATOM 1484 N N . ALA A 1 183 ? -12.648 1.664 -3.919 1.00 98.50 183 ALA A N 1
ATOM 1485 C CA . ALA A 1 183 ? -13.740 1.766 -2.953 1.00 98.50 183 ALA A CA 1
ATOM 1486 C C . ALA A 1 183 ? -13.997 0.446 -2.205 1.00 98.50 183 ALA A C 1
ATOM 1488 O O . ALA A 1 183 ? -14.416 0.459 -1.045 1.00 98.50 183 ALA A O 1
ATOM 1489 N N . LEU A 1 184 ? -13.737 -0.707 -2.834 1.00 97.50 184 LEU A N 1
ATOM 1490 C CA . LEU A 1 184 ? -13.800 -2.000 -2.153 1.00 97.50 184 LEU A CA 1
ATOM 1491 C C . LEU A 1 184 ? -12.707 -2.131 -1.078 1.00 97.50 184 LEU A C 1
ATOM 1493 O O . LEU A 1 184 ? -13.013 -2.559 0.036 1.00 97.50 184 LEU A O 1
ATOM 1497 N N . GLY A 1 185 ? -11.467 -1.747 -1.396 1.00 96.94 185 GLY A N 1
ATOM 1498 C CA . GLY A 1 185 ? -10.355 -1.695 -0.441 1.00 96.94 185 GLY A CA 1
ATOM 1499 C C . GLY A 1 185 ? -10.625 -0.707 0.695 1.00 96.94 185 GLY A C 1
ATOM 1500 O O . GLY A 1 185 ? -10.507 -1.060 1.866 1.00 96.94 185 GLY A O 1
ATOM 1501 N N . GLN A 1 186 ? -11.121 0.491 0.375 1.00 97.44 186 GLN A N 1
ATOM 1502 C CA . GLN A 1 186 ? -11.501 1.505 1.364 1.00 97.44 186 GLN A CA 1
ATOM 1503 C C . GLN A 1 186 ? -12.580 0.984 2.317 1.00 97.44 186 GLN A C 1
ATOM 1505 O O . GLN A 1 186 ? -12.456 1.136 3.528 1.00 97.44 186 GLN A O 1
ATOM 1510 N N . LYS A 1 187 ? -13.624 0.313 1.814 1.00 95.69 187 LYS A N 1
ATOM 1511 C CA . LYS A 1 187 ? -14.658 -0.288 2.674 1.00 95.69 187 LYS A CA 1
ATOM 1512 C C . LYS A 1 187 ? -14.083 -1.358 3.600 1.00 95.69 187 LYS A C 1
ATOM 1514 O O . LYS A 1 187 ? -14.449 -1.387 4.774 1.00 95.69 187 LYS A O 1
ATOM 1519 N N . LEU A 1 188 ? -13.191 -2.214 3.098 1.00 94.00 188 LEU A N 1
ATOM 1520 C CA . LEU A 1 188 ? -12.532 -3.244 3.904 1.00 94.00 188 LEU A CA 1
ATOM 1521 C C . LEU A 1 188 ? -11.681 -2.625 5.022 1.00 94.00 188 LEU A C 1
ATOM 1523 O O . LEU A 1 188 ? -11.764 -3.047 6.174 1.00 94.00 188 LEU A O 1
ATOM 1527 N N . CYS A 1 189 ? -10.876 -1.625 4.679 1.00 94.88 189 CYS A N 1
ATOM 1528 C CA . CYS A 1 189 ? -9.868 -1.056 5.561 1.00 94.88 189 CYS A CA 1
ATOM 1529 C C . CYS A 1 189 ? -10.425 0.020 6.499 1.00 94.88 189 CYS A C 1
ATOM 1531 O O . CYS A 1 189 ? -10.186 0.006 7.708 1.00 94.88 189 CYS A O 1
ATOM 1533 N N . TYR A 1 190 ? -11.171 0.976 5.953 1.00 95.62 190 TYR A N 1
ATOM 1534 C CA . TYR A 1 190 ? -11.491 2.219 6.644 1.00 95.62 190 TYR A CA 1
ATOM 1535 C C . TYR A 1 190 ? -12.739 2.120 7.517 1.00 95.62 190 TYR A C 1
ATOM 1537 O O . TYR A 1 190 ? -12.843 2.877 8.472 1.00 95.62 190 TYR A O 1
ATOM 1545 N N . THR A 1 191 ? -13.664 1.184 7.277 1.00 93.25 191 THR A N 1
ATOM 1546 C CA . THR A 1 191 ? -14.947 1.144 8.012 1.00 93.25 191 THR A CA 1
ATOM 1547 C C . THR A 1 191 ? -14.761 1.062 9.532 1.00 93.25 191 THR A C 1
ATOM 1549 O O . THR A 1 191 ? -15.242 1.925 10.268 1.00 93.25 191 THR A O 1
ATOM 1552 N N . ALA A 1 192 ? -14.037 0.051 10.024 1.00 91.69 192 ALA A N 1
ATOM 1553 C CA . ALA A 1 192 ? -13.808 -0.114 11.461 1.00 91.69 192 ALA A CA 1
ATOM 1554 C C . ALA A 1 192 ? -12.851 0.953 12.023 1.00 91.69 192 ALA A C 1
ATOM 1556 O O . ALA A 1 192 ? -13.039 1.432 13.141 1.00 91.69 192 ALA A O 1
ATOM 1557 N N . TYR A 1 193 ? -11.856 1.362 11.231 1.00 94.19 193 TYR A N 1
ATOM 1558 C CA . TYR A 1 193 ? -10.890 2.394 11.606 1.00 94.19 193 TYR A CA 1
ATOM 1559 C C . TYR A 1 193 ? -11.567 3.757 11.828 1.00 94.19 193 TYR A C 1
ATOM 1561 O O . TYR A 1 193 ? -11.411 4.368 12.884 1.00 94.19 193 TYR A O 1
ATOM 1569 N N . LEU A 1 194 ? -12.391 4.206 10.878 1.00 94.81 194 LEU A N 1
ATOM 1570 C CA . LEU A 1 194 ? -13.133 5.464 10.967 1.00 94.81 194 LEU A CA 1
ATOM 1571 C C . LEU A 1 194 ? -14.164 5.428 12.094 1.00 94.81 194 LEU A C 1
ATOM 1573 O O . LEU A 1 194 ? -14.302 6.410 12.819 1.00 94.81 194 LEU A O 1
ATOM 1577 N N . LYS A 1 195 ? -14.839 4.289 12.310 1.00 92.94 195 LYS A N 1
ATOM 1578 C CA . LYS A 1 195 ? -15.724 4.109 13.470 1.00 92.94 195 LYS A CA 1
ATOM 1579 C C . LYS A 1 195 ? -14.968 4.336 14.783 1.00 92.94 195 LYS A C 1
ATOM 1581 O O . LYS A 1 195 ? -15.466 5.060 15.642 1.00 92.94 195 LYS A O 1
ATOM 1586 N N . ARG A 1 196 ? -13.761 3.774 14.925 1.00 91.44 196 ARG A N 1
ATOM 1587 C CA . ARG A 1 196 ? -12.914 3.983 16.109 1.00 91.44 196 ARG A CA 1
ATOM 1588 C C . ARG A 1 196 ? -12.487 5.441 16.255 1.00 91.44 196 ARG A C 1
ATOM 1590 O O . ARG A 1 196 ? -12.562 5.974 17.358 1.00 91.44 196 ARG A O 1
ATOM 1597 N N . MET A 1 197 ? -12.085 6.096 15.166 1.00 93.69 197 MET A N 1
ATOM 1598 C CA . MET A 1 197 ? -11.728 7.516 15.205 1.00 93.69 197 MET A CA 1
ATOM 1599 C C . MET A 1 197 ? -12.899 8.388 15.657 1.00 93.69 197 MET A C 1
ATOM 1601 O O . MET A 1 197 ? -12.728 9.219 16.542 1.00 93.69 197 MET A O 1
ATOM 1605 N N . LEU A 1 198 ? -14.091 8.180 15.091 1.00 94.75 198 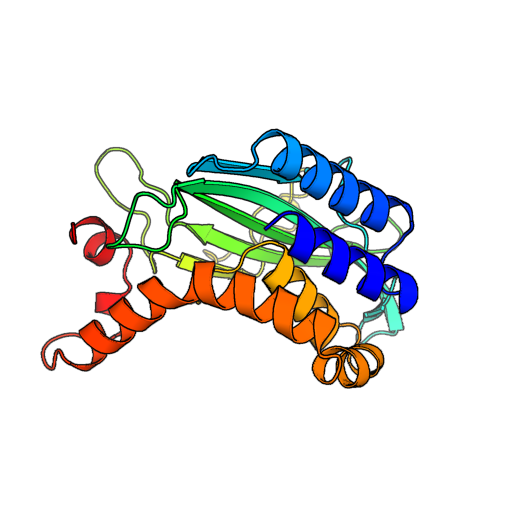LEU A N 1
ATOM 1606 C CA . LEU A 1 198 ? -15.298 8.923 15.459 1.00 94.75 198 LEU A CA 1
ATOM 1607 C C . LEU A 1 198 ? -15.671 8.704 16.930 1.00 94.75 198 LEU A C 1
ATOM 1609 O O . LEU A 1 198 ? -15.999 9.660 17.629 1.00 94.75 198 LEU A O 1
ATOM 1613 N N . GLN A 1 199 ? -15.559 7.467 17.423 1.00 92.25 199 GLN A N 1
ATOM 1614 C CA . GLN A 1 199 ? -15.723 7.171 18.848 1.00 92.25 199 GLN A 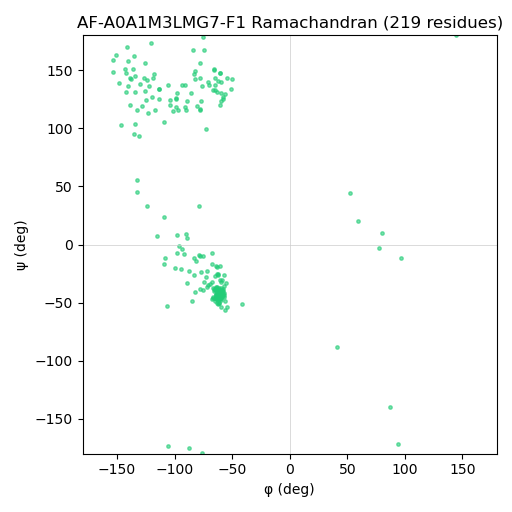CA 1
ATOM 1615 C C . GLN A 1 199 ? -14.692 7.923 19.697 1.00 92.25 199 GLN A C 1
ATOM 1617 O O . GLN A 1 199 ? -15.067 8.548 20.683 1.00 92.25 199 GLN A O 1
ATOM 1622 N N . GLY A 1 200 ? -13.417 7.924 19.301 1.00 92.25 200 GLY A N 1
ATOM 1623 C CA . GLY A 1 200 ? -12.362 8.666 19.995 1.00 92.25 200 GLY A CA 1
ATOM 1624 C C . GLY A 1 200 ? -12.622 10.173 20.037 1.00 92.25 200 GLY A C 1
ATOM 1625 O O . GLY A 1 200 ? -12.468 10.786 21.085 1.00 92.25 200 GLY A O 1
ATOM 1626 N N . LEU A 1 201 ? -13.099 10.758 18.934 1.00 93.62 201 LEU A N 1
ATOM 1627 C CA . LEU A 1 201 ? -13.472 12.177 18.858 1.00 93.62 201 LEU A CA 1
ATOM 1628 C C . LEU A 1 201 ? -14.655 12.539 19.766 1.00 93.62 201 LEU A C 1
ATOM 1630 O O . LEU A 1 201 ? -14.760 13.682 20.202 1.00 93.62 201 LEU A O 1
ATOM 1634 N N . SER A 1 202 ? -15.540 11.583 20.057 1.00 92.56 202 SER A N 1
ATOM 1635 C CA . SER A 1 202 ? -16.679 11.800 20.958 1.00 92.56 202 SER A CA 1
ATOM 1636 C C . SER A 1 202 ? -16.307 11.781 22.449 1.00 92.56 202 SER A C 1
ATOM 1638 O O . SER A 1 202 ? -17.130 12.145 23.288 1.00 92.56 202 SER A O 1
ATOM 1640 N N . VAL A 1 203 ? -15.079 11.379 22.798 1.00 89.00 203 VAL A N 1
ATOM 1641 C CA . VAL A 1 203 ? -14.592 11.307 24.182 1.00 89.00 203 VAL A CA 1
ATOM 1642 C C . VAL A 1 203 ? -13.790 12.566 24.515 1.00 89.00 203 VAL A C 1
ATOM 1644 O O . VAL A 1 203 ? -12.721 12.791 23.964 1.00 89.00 203 VAL A O 1
ATOM 1647 N N . SER A 1 204 ? -14.266 13.373 25.466 1.00 79.00 204 SER A N 1
ATOM 1648 C CA . SER A 1 204 ? -13.606 14.633 25.856 1.00 79.00 204 SER A CA 1
ATOM 1649 C C . SER A 1 204 ? -12.437 14.469 26.836 1.00 79.00 204 SER A C 1
ATOM 1651 O O . SER A 1 204 ? -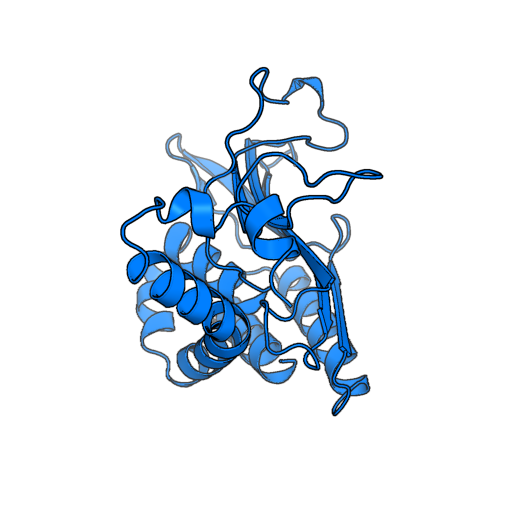11.666 15.405 27.033 1.00 79.00 204 SER A O 1
ATOM 1653 N N . SER A 1 205 ? -12.289 13.299 27.463 1.00 93.25 205 SER A N 1
ATOM 1654 C CA . SER A 1 205 ? -11.279 13.045 28.502 1.00 93.25 205 SER A CA 1
ATOM 1655 C C . SER A 1 205 ? -9.951 12.488 27.980 1.00 93.25 205 SER A C 1
ATOM 1657 O O . SER A 1 205 ? -8.997 12.369 28.748 1.00 93.25 205 SER A O 1
ATOM 1659 N N . LYS A 1 206 ? -9.872 12.120 26.696 1.00 93.38 206 LYS A N 1
ATOM 1660 C CA . LYS A 1 206 ? -8.706 11.478 26.070 1.00 93.38 206 LYS A CA 1
ATOM 1661 C C . LYS A 1 206 ? -8.431 12.119 24.710 1.00 93.38 206 LYS A C 1
ATOM 1663 O O . LYS A 1 206 ? -9.342 12.596 24.044 1.00 93.38 206 LYS A O 1
ATOM 1668 N N . THR A 1 207 ? -7.171 12.123 24.283 1.00 95.31 207 THR A N 1
ATOM 1669 C CA . THR A 1 207 ? -6.821 12.557 22.923 1.00 95.31 207 THR A CA 1
ATOM 1670 C C . THR A 1 207 ? -7.137 11.457 21.913 1.00 95.31 207 THR A C 1
ATOM 1672 O O . THR A 1 207 ? -7.121 10.270 22.244 1.00 95.31 207 THR A O 1
ATOM 1675 N N . LEU A 1 208 ? -7.343 11.829 20.647 1.00 94.75 208 LEU A N 1
ATOM 1676 C CA . LEU A 1 208 ? -7.557 10.849 19.580 1.00 94.75 208 LEU A CA 1
ATOM 1677 C C . LEU A 1 208 ? -6.378 9.871 19.454 1.00 94.75 208 LEU A C 1
ATOM 1679 O O . LEU A 1 208 ? -6.597 8.672 19.332 1.00 94.75 208 LEU A O 1
ATOM 1683 N N . LEU A 1 209 ? -5.133 10.355 19.538 1.00 95.12 209 LEU A N 1
ATOM 1684 C CA . LEU A 1 209 ? -3.951 9.487 19.477 1.00 95.12 209 LEU A CA 1
ATOM 1685 C C . LEU A 1 209 ? -3.968 8.427 20.586 1.00 95.12 209 LEU A C 1
ATOM 1687 O O . LEU A 1 209 ? -3.653 7.270 20.323 1.00 95.12 209 LEU A O 1
ATOM 1691 N N . HIS A 1 210 ? -4.385 8.804 21.797 1.00 94.81 210 HIS A N 1
ATOM 1692 C CA . HIS A 1 210 ? -4.555 7.856 22.891 1.00 94.81 210 HIS A CA 1
ATOM 1693 C C . HIS A 1 210 ? -5.620 6.801 22.547 1.00 94.81 210 HIS A C 1
ATOM 1695 O O . HIS A 1 210 ? -5.368 5.611 22.695 1.00 94.81 210 HIS A O 1
ATOM 1701 N N . SER A 1 211 ? -6.775 7.191 21.996 1.00 93.50 211 SER A N 1
ATOM 1702 C CA . SER A 1 211 ? -7.819 6.240 21.572 1.00 93.50 211 SER A CA 1
ATOM 1703 C C . SER A 1 211 ? -7.379 5.274 20.462 1.00 93.50 211 SER A C 1
ATOM 1705 O O . SER A 1 211 ? -7.942 4.181 20.350 1.00 93.50 211 SER A O 1
ATOM 1707 N N . MET A 1 212 ? -6.394 5.665 19.651 1.00 94.44 212 MET A N 1
ATOM 1708 C CA . MET A 1 212 ? -5.830 4.858 18.561 1.00 94.44 212 MET A CA 1
ATOM 1709 C C . MET A 1 212 ? -4.595 4.046 18.986 1.00 94.44 212 MET A C 1
ATOM 1711 O O . MET A 1 212 ? -4.056 3.276 18.186 1.00 94.44 212 MET A O 1
ATOM 1715 N N . TRP A 1 213 ? -4.137 4.211 20.229 1.00 95.50 213 TRP A N 1
ATOM 1716 C CA . TRP A 1 213 ? -2.968 3.520 20.761 1.00 95.50 213 TRP A CA 1
ATOM 1717 C C . TRP A 1 213 ? -3.200 2.009 20.832 1.00 95.50 213 TRP A C 1
ATOM 1719 O O . TRP A 1 213 ? -4.304 1.554 21.135 1.00 95.50 213 TRP A O 1
ATOM 1729 N N . ALA A 1 214 ? -2.161 1.219 20.567 1.00 94.25 214 ALA A N 1
ATOM 1730 C CA . ALA A 1 214 ? -2.270 -0.230 20.428 1.00 94.25 214 ALA A CA 1
ATOM 1731 C C . ALA A 1 214 ? -2.838 -0.911 21.683 1.00 94.25 214 ALA A C 1
ATOM 1733 O O . ALA A 1 214 ? -3.731 -1.750 21.573 1.00 94.25 214 ALA A O 1
ATOM 1734 N N . SER A 1 215 ? -2.385 -0.511 22.875 1.00 92.94 215 SER A N 1
ATOM 1735 C CA . SER A 1 215 ? -2.908 -1.045 24.140 1.00 92.94 215 SER A CA 1
ATOM 1736 C C . SER A 1 215 ? -4.382 -0.697 24.364 1.00 92.94 215 SER A C 1
ATOM 1738 O O . SER A 1 215 ? -5.136 -1.536 24.834 1.00 92.94 215 SER A O 1
ATOM 1740 N N . GLU A 1 216 ? -4.820 0.505 23.984 1.00 91.00 216 GLU A N 1
ATOM 1741 C CA . GLU A 1 216 ? -6.216 0.938 24.140 1.00 91.00 216 GLU A CA 1
ATOM 1742 C C . GLU A 1 216 ? -7.143 0.276 23.117 1.00 91.00 216 GLU A C 1
ATOM 1744 O O . GLU A 1 216 ? -8.324 0.052 23.386 1.00 91.00 216 GLU A O 1
ATOM 1749 N N . TRP A 1 217 ? -6.634 -0.012 21.919 1.00 87.19 217 TRP A N 1
ATOM 1750 C CA . TRP A 1 217 ? -7.416 -0.662 20.873 1.00 87.19 217 TRP A CA 1
ATOM 1751 C C . TRP A 1 217 ? -7.544 -2.168 21.118 1.00 87.19 217 TRP A C 1
ATOM 1753 O O . TRP A 1 217 ? -8.624 -2.718 20.928 1.00 87.19 217 TRP A O 1
ATOM 1763 N N . ALA A 1 218 ? -6.485 -2.828 21.599 1.00 82.94 218 ALA A N 1
ATOM 1764 C CA . ALA A 1 218 ? -6.498 -4.260 21.906 1.00 82.94 218 ALA A CA 1
ATOM 1765 C C . ALA A 1 218 ? -7.502 -4.642 23.012 1.00 82.94 218 ALA A C 1
ATOM 1767 O O . ALA A 1 218 ? -7.988 -5.769 23.030 1.00 82.94 218 ALA A O 1
ATOM 1768 N N . LEU A 1 219 ? -7.824 -3.711 23.916 1.00 71.75 219 LEU A N 1
ATOM 1769 C CA . LEU A 1 219 ? -8.757 -3.921 25.028 1.00 71.75 219 LEU A CA 1
ATOM 1770 C C . LEU A 1 219 ? -10.235 -3.748 24.645 1.00 71.75 219 LEU A C 1
ATOM 1772 O O . LEU A 1 219 ? -11.108 -4.074 25.449 1.00 71.75 219 LEU A O 1
ATOM 1776 N N . CYS A 1 220 ? -10.539 -3.218 23.457 1.00 61.34 220 CYS A N 1
ATOM 1777 C CA . CYS A 1 220 ? -11.920 -3.065 23.010 1.00 61.34 220 CYS A CA 1
ATOM 1778 C C . CYS A 1 220 ? -12.376 -4.315 22.237 1.00 61.34 220 CYS A C 1
ATOM 1780 O O . CYS A 1 220 ? -11.807 -4.588 21.177 1.00 61.34 220 CYS A O 1
ATOM 1782 N N . PRO A 1 221 ? -13.374 -5.062 22.752 1.00 48.94 221 PRO A N 1
ATOM 1783 C CA . PRO A 1 221 ? -13.887 -6.269 22.111 1.00 48.94 221 PRO A CA 1
ATOM 1784 C C . PRO A 1 221 ? -14.576 -5.989 20.780 1.00 48.94 221 PRO A C 1
ATOM 1786 O O . PRO A 1 221 ? -15.162 -4.893 20.604 1.00 48.94 221 PRO A O 1
#

Mean predicted aligned error: 3.74 Å

Solvent-accessible surface area (backbone atoms only — not comparable to full-atom values): 11897 Å² total; per-residue (Å²): 107,32,68,33,39,45,51,46,36,49,52,35,45,79,68,62,44,33,39,72,65,18,34,50,41,41,46,51,52,22,51,56,44,55,78,47,68,87,57,61,57,51,72,48,78,31,51,85,93,54,30,33,32,36,45,74,43,65,50,99,84,72,45,61,33,31,46,29,41,32,34,44,37,28,38,37,61,87,45,81,64,47,49,32,55,83,35,46,39,35,35,43,41,30,21,34,91,86,65,45,84,74,49,36,40,34,43,32,54,48,52,78,51,102,92,44,54,39,92,43,28,32,36,23,39,32,65,55,59,86,44,89,97,39,66,90,71,37,67,91,61,87,68,65,60,42,74,40,84,60,70,55,73,59,44,48,52,49,52,50,36,51,74,75,35,50,74,62,28,66,57,46,74,71,32,68,68,49,46,54,30,41,50,52,43,46,56,60,27,38,51,35,48,50,52,52,50,55,54,23,70,72,40,90,91,54,55,53,68,59,53,44,18,19,62,58,45,72,72,54,112

Nearest PDB structures (foldseek):
  6baq-assembly2_B  TM=1.114E-01  e=6.430E-01  Mus musculus

Sequence (221 aa):
MANAIRVVSRKLLDKDLISQEGYCTLLREAGSLDKRRGETTWHLEIDRDDAVRFREITDELGRPVTPYLLCAIRVEQGQHSRPPFARLDLAIEMLDERRAPVARWHLDLANQKSDSMQPGPMIHLQYGGHFPGHREKDHPLEVPRWCHPPMEIVLFCEVIAANFYPRAWEELREDATWCSAVALGQKLCYTAYLKRMLQGLSVSSKTLLHSMWASEWALCP

Secondary structure (DSSP, 8-state):
-HHHHHHHHHHHHHTT-B-HHHHHHHHHHHHHHHHTTT-SEEEEEE-STT-EEBPPEE-TTS-EEEEEEEEEEEEETT-SSS-SEEE-EEEEEEEETT--EEEEEEEEEPPEETTEEPSSBSEEEEE--PPTT-GGGS-SSPPP-EE-----HHHHHHHHHHHH-HHHHHHHTT-HHHHHHHHHHHHHHHHHHHHHHHHHHT-TTS-HHHHTBHHHHHT--

Radius of gyration: 17.88 Å; Cα contacts (8 Å, |Δi|>4): 401; chains: 1; bounding box: 41×35×48 Å